Protein AF-A0A6I6ADL2-F1 (afdb_monomer_lite)

Secondary structure (DSSP, 8-state):
-----------------EEEETTEEEEEETT--SS--TT-PPPEEEEE--STT--EEEEE--TTS-EEEEE------------------PEEEEEEE-SS-EEETTTEE--HHHHHHHHHT-S-GGGEEEEEEE-HHHHHTTHHHHHHHHIIIIITTT---S--EEE---HHHHHHHHT--SGGGGS--GGG-EEEEEE-TTS-B-TT-EEEEE-PPPTTSS--EEEEEEETTEES-GGGSEEEE--TTSEEEE-PPTT---EEEEEETTTEEEEEEHHHHHHHSEEEPBPPEEEE--PPP-TT---EEEEEEEEPP-TTSPEEEEEEEGGGS-HHHHTSSSEEEEE--SSEEEEEEE-

Radius of gyration: 24.23 Å; chains: 1; bounding box: 75×58×64 Å

InterPro domains:
  IPR008969 Carboxypeptidase-like, regulatory domain superfamily [SSF49464] (194-274)

Sequence (359 aa):
MPEDKSRYTELIGADVPIKVMESGGKALFPGLAIDLDPAGIPQKVEVILQYHKGPRQGVQINPNGETQVNFELAQRDSTNEETTDAQPAIEKFPVVIAQHLILLNGRQPITWDELNTKFAELKNPSKVQPTFYVTRGAMAARRMEDFLKFRSRVLRKGFQFHGFSQGSLSARADYYYDHIQTEADLQPDPADKLTGRIVDLNGKPVADAEVVLITSVPESISYKTYEMALVQGRIRNPIEHRMTRSNSQGEFTLYPPAGEKYYIMALHPEQGFKFDSNEYFASQNEIKLLHWSGLKVNLAKVPEETQTVNLSTRVDARAGWPEISINQYWSDLPAEAQKQQFAYHHIPPINQTLISRVF

Structure (mmCIF, N/CA/C/O backbone):
data_AF-A0A6I6ADL2-F1
#
_entry.id   AF-A0A6I6ADL2-F1
#
loop_
_atom_site.group_PDB
_atom_site.id
_atom_site.type_symbol
_atom_site.label_atom_id
_atom_site.label_alt_id
_atom_site.label_comp_id
_atom_site.label_asym_id
_atom_site.label_entity_id
_atom_site.label_seq_id
_atom_site.pdbx_PDB_ins_code
_atom_site.Cartn_x
_atom_site.Cartn_y
_atom_site.Cartn_z
_atom_site.occupancy
_atom_site.B_iso_or_equiv
_atom_site.auth_seq_id
_atom_site.auth_comp_id
_atom_site.auth_asym_id
_atom_site.auth_atom_id
_atom_site.pdbx_PDB_model_num
ATOM 1 N N . MET A 1 1 ? -47.777 -1.304 14.945 1.00 29.50 1 MET A N 1
ATOM 2 C CA . MET A 1 1 ? -46.775 -2.376 15.097 1.00 29.50 1 MET A CA 1
ATOM 3 C C . MET A 1 1 ? -45.424 -1.727 14.853 1.00 29.50 1 MET A C 1
ATOM 5 O O . MET A 1 1 ? -45.185 -1.365 13.708 1.00 29.50 1 MET A O 1
ATOM 9 N N . PRO A 1 2 ? -44.615 -1.414 15.876 1.00 29.19 2 PRO A N 1
ATOM 10 C CA . PRO A 1 2 ? -43.298 -0.847 15.629 1.00 29.19 2 PRO A CA 1
ATOM 11 C C . PRO A 1 2 ? -42.379 -1.974 15.159 1.00 29.19 2 PRO A C 1
ATOM 13 O O . PRO A 1 2 ? -42.243 -2.984 15.843 1.00 29.19 2 PRO A O 1
ATOM 16 N N . GLU A 1 3 ? -41.815 -1.804 13.968 1.00 28.80 3 GLU A N 1
ATOM 17 C CA . GLU A 1 3 ? -40.741 -2.640 13.442 1.00 28.80 3 GLU A CA 1
ATOM 18 C C . GLU A 1 3 ? -39.552 -2.589 14.399 1.00 28.80 3 GLU A C 1
ATOM 20 O O . GLU A 1 3 ? -39.058 -1.510 14.746 1.00 28.80 3 GLU A O 1
ATOM 25 N N . ASP A 1 4 ? -39.122 -3.770 14.825 1.00 27.81 4 ASP A N 1
ATOM 26 C CA . ASP A 1 4 ? -37.965 -3.993 15.675 1.00 27.81 4 ASP A CA 1
ATOM 27 C C . ASP A 1 4 ? -36.710 -3.593 14.883 1.00 27.81 4 ASP A C 1
ATOM 29 O O . ASP A 1 4 ? -36.134 -4.367 14.117 1.00 27.81 4 ASP A O 1
ATOM 33 N N . LYS A 1 5 ? -36.337 -2.312 14.967 1.00 29.72 5 LYS A N 1
ATOM 34 C CA . LYS A 1 5 ? -35.076 -1.804 14.430 1.00 29.72 5 LYS A CA 1
ATOM 35 C C . LYS A 1 5 ? -33.964 -2.308 15.337 1.00 29.72 5 LYS A C 1
ATOM 37 O O . LYS A 1 5 ? -33.535 -1.593 16.239 1.00 29.72 5 LYS A O 1
ATOM 42 N N . SER A 1 6 ? -33.482 -3.516 15.069 1.00 26.20 6 SER A N 1
ATOM 43 C CA . SER A 1 6 ? -32.205 -4.019 15.566 1.00 26.20 6 SER A CA 1
ATOM 44 C C . SER A 1 6 ? -31.086 -3.111 15.046 1.00 26.20 6 SER A C 1
ATOM 46 O O . SER A 1 6 ? -30.522 -3.317 13.972 1.00 26.20 6 SER A O 1
ATOM 48 N N . ARG A 1 7 ? -30.840 -2.024 15.777 1.00 30.22 7 ARG A N 1
ATOM 49 C CA . ARG A 1 7 ? -29.680 -1.156 15.619 1.00 30.22 7 ARG A CA 1
ATOM 50 C C . ARG A 1 7 ? -28.523 -1.847 16.339 1.00 30.22 7 ARG A C 1
ATOM 52 O O . ARG A 1 7 ? -28.642 -2.119 17.526 1.00 30.22 7 ARG A O 1
ATOM 59 N N . TYR A 1 8 ? -27.438 -2.081 15.605 1.00 30.28 8 TYR A N 1
ATOM 60 C CA . TYR A 1 8 ? -26.144 -2.603 16.059 1.00 30.28 8 TYR A CA 1
ATOM 61 C C . TYR A 1 8 ? -26.052 -4.126 16.241 1.00 30.28 8 TYR A C 1
ATOM 63 O O . TYR A 1 8 ? -26.593 -4.733 17.159 1.00 30.28 8 TYR A O 1
ATOM 71 N N . THR A 1 9 ? -25.292 -4.746 15.340 1.00 27.16 9 THR A N 1
ATOM 72 C CA . THR A 1 9 ? -24.695 -6.074 15.508 1.00 27.16 9 THR A CA 1
ATOM 73 C C . THR A 1 9 ? -23.190 -5.875 15.344 1.00 27.16 9 THR A C 1
ATOM 75 O O . THR A 1 9 ? -22.625 -6.162 14.293 1.00 27.16 9 THR A O 1
ATOM 78 N N . GLU A 1 10 ? -22.558 -5.250 16.338 1.00 32.06 10 GLU A N 1
ATOM 79 C CA . GLU A 1 10 ? -21.120 -4.959 16.325 1.00 32.06 10 GLU A CA 1
ATOM 80 C C . GLU A 1 10 ? -20.347 -6.121 16.965 1.00 32.06 10 GLU A C 1
ATOM 82 O O . GLU A 1 10 ? -20.536 -6.465 18.131 1.00 32.06 10 GLU A O 1
ATOM 87 N N . LEU A 1 11 ? -19.488 -6.763 16.170 1.00 29.66 11 LEU A N 1
ATOM 88 C CA . LEU A 1 11 ? -18.545 -7.791 16.606 1.00 29.66 11 LEU A CA 1
ATOM 89 C C . LEU A 1 11 ? -17.293 -7.100 17.156 1.00 29.66 11 LEU A C 1
ATOM 91 O O . LEU A 1 11 ? -16.349 -6.838 16.415 1.00 29.66 11 LEU A O 1
ATOM 95 N N . ILE A 1 12 ? -17.278 -6.807 18.455 1.00 34.16 12 ILE A N 1
ATOM 96 C CA . ILE A 1 12 ? -16.091 -6.273 19.131 1.00 34.16 12 ILE A CA 1
ATOM 97 C C . ILE A 1 12 ? -15.043 -7.391 19.239 1.00 34.16 12 ILE A C 1
ATOM 99 O O . ILE A 1 12 ? -15.177 -8.318 20.038 1.00 34.16 12 ILE A O 1
ATOM 103 N N . GLY A 1 13 ? -13.991 -7.305 18.424 1.00 31.31 13 GLY A N 1
ATOM 104 C CA . GLY A 1 13 ? -12.758 -8.071 18.592 1.00 31.31 13 GLY A CA 1
ATOM 105 C C . GLY A 1 13 ? -11.768 -7.265 19.426 1.00 31.31 13 GLY A C 1
ATOM 106 O O . GLY A 1 13 ? -11.063 -6.423 18.883 1.00 31.31 13 GLY A O 1
ATOM 107 N N . ALA A 1 14 ? -11.726 -7.507 20.734 1.00 31.91 14 ALA A N 1
ATOM 108 C CA . ALA A 1 14 ? -10.682 -6.995 21.618 1.00 31.91 14 ALA A CA 1
ATOM 109 C C . ALA A 1 14 ? -9.860 -8.173 22.157 1.00 31.91 14 ALA A C 1
ATOM 111 O O . ALA A 1 14 ? -10.419 -9.236 22.439 1.00 31.91 14 ALA A O 1
ATOM 112 N N . ASP A 1 15 ? -8.545 -7.986 22.294 1.00 35.47 15 ASP A N 1
ATOM 113 C CA . ASP A 1 15 ? -7.638 -8.947 22.923 1.00 35.47 15 ASP A CA 1
ATOM 114 C C . ASP A 1 15 ? -8.142 -9.354 24.301 1.00 35.47 15 ASP A C 1
ATOM 116 O O . ASP A 1 15 ? -8.070 -8.586 25.262 1.00 35.47 15 ASP A O 1
ATOM 120 N N . VAL A 1 16 ? -8.612 -10.592 24.411 1.00 36.19 16 VAL A N 1
ATOM 121 C CA . VAL A 1 16 ? -8.964 -11.169 25.700 1.00 36.19 16 VAL A CA 1
ATOM 122 C C . VAL A 1 16 ? -8.020 -12.314 26.017 1.00 36.19 16 VAL A C 1
ATOM 124 O O . VAL A 1 16 ? -8.164 -13.407 25.458 1.00 36.19 16 VAL A O 1
ATOM 127 N N . PRO A 1 17 ? -7.047 -12.102 26.922 1.00 35.00 17 PRO A N 1
ATOM 128 C CA . PRO A 1 17 ? -6.206 -13.186 27.391 1.00 35.00 17 PRO A CA 1
ATOM 129 C C . PRO A 1 17 ? -7.083 -14.207 28.125 1.00 35.00 17 PRO A C 1
ATOM 131 O O . PRO A 1 17 ? -7.688 -13.912 29.157 1.00 35.00 17 PRO A O 1
ATOM 134 N N . ILE A 1 18 ? -7.158 -15.425 27.583 1.00 35.22 18 ILE A N 1
ATOM 135 C CA . ILE A 1 18 ? -7.837 -16.541 28.241 1.00 35.22 18 ILE A CA 1
ATOM 136 C C . ILE A 1 18 ? -6.886 -17.119 29.287 1.00 35.22 18 ILE A C 1
ATOM 138 O O . ILE A 1 18 ? -5.867 -17.727 28.950 1.00 35.22 18 ILE A O 1
ATOM 142 N N . LYS A 1 19 ? -7.224 -16.956 30.567 1.00 34.19 19 LYS A N 1
ATOM 143 C CA . LYS A 1 19 ? -6.516 -17.620 31.661 1.00 34.19 19 LYS A CA 1
ATOM 144 C C . LYS A 1 19 ? -7.020 -19.057 31.764 1.00 34.19 19 LYS A C 1
ATOM 146 O O . LYS A 1 19 ? -8.185 -19.289 32.085 1.00 34.19 19 LYS A O 1
ATOM 151 N N . VAL A 1 20 ? -6.143 -20.011 31.472 1.00 32.75 20 VAL A N 1
ATOM 152 C CA . VAL A 1 20 ? -6.439 -21.446 31.570 1.00 32.75 20 VAL A CA 1
ATOM 153 C C . VAL A 1 20 ? -6.505 -21.851 33.046 1.00 32.75 20 VAL A C 1
ATOM 155 O O . VAL A 1 20 ? -5.632 -21.485 33.833 1.00 32.75 20 VAL A O 1
ATOM 158 N N . MET A 1 21 ? -7.550 -22.584 33.420 1.00 33.56 21 MET A N 1
ATOM 159 C CA . MET A 1 21 ? -7.755 -23.198 34.733 1.00 33.56 21 MET A CA 1
ATOM 160 C C . MET A 1 21 ? -8.030 -24.696 34.547 1.00 33.56 21 MET A C 1
ATOM 162 O O . MET A 1 21 ? -8.421 -25.120 33.462 1.00 33.56 21 MET A O 1
ATOM 166 N N . GLU A 1 22 ? -7.867 -25.496 35.603 1.00 32.25 22 GLU A N 1
ATOM 167 C CA . GLU A 1 22 ? -8.042 -26.962 35.549 1.00 32.25 22 GLU A CA 1
ATOM 168 C C . GLU A 1 22 ? -9.420 -27.415 35.024 1.00 32.25 22 GLU A C 1
ATOM 170 O O . GLU A 1 22 ? -9.538 -28.517 34.498 1.00 32.25 22 GLU A O 1
ATOM 175 N N . SER A 1 23 ? -10.451 -26.567 35.114 1.00 30.22 23 SER A N 1
ATOM 176 C CA . SER A 1 23 ? -11.814 -26.848 34.643 1.00 30.22 23 SER A CA 1
ATOM 177 C C . SER A 1 23 ? -12.237 -26.092 33.372 1.00 30.22 23 SER A C 1
ATOM 179 O O . SER A 1 23 ? -13.375 -26.242 32.937 1.00 30.22 23 SER A O 1
ATOM 181 N N . GLY A 1 24 ? -11.373 -25.269 32.762 1.00 41.81 24 GLY A N 1
ATOM 182 C CA . GLY A 1 24 ? -11.746 -24.489 31.574 1.00 41.81 24 GLY A CA 1
ATOM 183 C C . GLY A 1 24 ? -10.936 -23.211 31.352 1.00 41.81 24 GLY A C 1
ATOM 184 O O . GLY A 1 24 ? -9.825 -23.053 31.852 1.00 41.81 24 GLY A O 1
ATOM 185 N N . GLY A 1 25 ? -11.486 -22.280 30.569 1.00 38.03 25 GLY A N 1
ATOM 186 C CA . GLY A 1 25 ? -10.864 -20.989 30.267 1.00 38.03 25 GLY A CA 1
ATOM 187 C C . GLY A 1 25 ? -11.662 -19.821 30.845 1.00 38.03 25 GLY A C 1
ATOM 188 O O . GLY A 1 25 ? -12.879 -19.745 30.667 1.00 38.03 25 GLY A O 1
ATOM 189 N N . LYS A 1 26 ? -10.979 -18.881 31.504 1.00 38.16 26 LYS A N 1
ATOM 190 C CA . LYS A 1 26 ? -11.556 -17.596 31.920 1.00 38.16 26 LYS A CA 1
ATOM 191 C C . LYS A 1 26 ? -11.148 -16.502 30.939 1.00 38.16 26 LYS A C 1
ATOM 193 O O . LYS A 1 26 ? -9.956 -16.252 30.780 1.00 38.16 26 LYS A O 1
ATOM 198 N N . ALA A 1 27 ? -12.123 -15.836 30.327 1.00 41.72 27 ALA A N 1
ATOM 199 C CA . ALA A 1 27 ? -11.920 -14.697 29.438 1.00 41.72 27 ALA A CA 1
ATOM 200 C C . ALA A 1 27 ? -12.295 -13.392 30.173 1.00 41.72 27 ALA A C 1
ATOM 202 O O . ALA A 1 27 ? -13.369 -13.293 30.771 1.00 41.72 27 ALA A O 1
ATOM 203 N N . LEU A 1 28 ? -11.396 -12.405 30.164 1.00 40.03 28 LEU A N 1
ATOM 204 C CA . LEU A 1 28 ? -11.588 -11.070 30.743 1.00 40.03 28 LEU A CA 1
ATOM 205 C C . LEU A 1 28 ? -11.627 -10.020 29.630 1.00 40.03 28 LEU A C 1
ATOM 207 O O . LEU A 1 28 ? -10.638 -9.852 28.927 1.00 40.03 28 LEU A O 1
ATOM 211 N N . PHE A 1 29 ? -12.746 -9.310 29.492 1.00 47.50 29 PHE A N 1
ATOM 212 C CA . PHE A 1 29 ? -12.943 -8.283 28.466 1.00 47.50 29 PHE A CA 1
ATOM 213 C C . PHE A 1 29 ? -12.820 -6.878 29.082 1.00 47.50 29 PHE A C 1
ATOM 215 O O . PHE A 1 29 ? -13.822 -6.334 29.561 1.00 47.50 29 PHE A O 1
ATOM 222 N N . PRO A 1 30 ? -11.621 -6.270 29.116 1.00 39.38 30 PRO A N 1
ATOM 223 C CA . PRO A 1 30 ? -11.482 -4.888 29.549 1.00 39.38 30 PRO A CA 1
ATOM 224 C C . PRO A 1 30 ? -12.011 -3.944 28.458 1.00 39.38 30 PRO A C 1
ATOM 226 O O . PRO A 1 30 ? -11.642 -4.060 27.295 1.00 39.38 30 PRO A O 1
ATOM 229 N N . GLY A 1 31 ? -12.867 -2.987 28.829 1.00 38.50 31 GLY A N 1
ATOM 230 C CA . GLY A 1 31 ? -13.245 -1.884 27.934 1.00 38.50 31 GLY A CA 1
ATOM 231 C C . GLY A 1 31 ? -14.456 -2.106 27.021 1.00 38.50 31 GLY A C 1
ATOM 232 O O . GLY A 1 31 ? -14.671 -1.299 26.126 1.00 38.50 31 GLY A O 1
ATOM 233 N N . LEU A 1 32 ? -15.306 -3.108 27.274 1.00 43.41 32 LEU A N 1
ATOM 234 C CA . LEU A 1 32 ? -16.603 -3.311 26.585 1.00 43.41 32 LEU A CA 1
ATOM 235 C C . LEU A 1 32 ? -17.650 -2.190 26.818 1.00 43.41 32 LEU A C 1
ATOM 237 O O . LEU A 1 32 ? -18.828 -2.375 26.537 1.00 43.41 32 LEU A O 1
ATOM 241 N N . ALA A 1 33 ? -17.238 -1.039 27.352 1.00 44.16 33 ALA A N 1
ATOM 242 C CA . ALA A 1 33 ? -18.088 0.097 27.698 1.00 44.16 33 ALA A CA 1
ATOM 243 C C . ALA A 1 33 ? -17.939 1.247 26.688 1.00 44.16 33 ALA A C 1
ATOM 245 O O . ALA A 1 33 ? -17.862 2.414 27.070 1.00 44.16 33 ALA A O 1
ATOM 246 N N . ILE A 1 34 ? -17.849 0.926 25.397 1.00 39.03 34 ILE A N 1
ATOM 247 C CA . ILE A 1 34 ? -18.024 1.937 24.355 1.00 39.03 34 ILE A CA 1
ATOM 248 C C . ILE A 1 34 ? -19.536 2.003 24.107 1.00 39.03 34 ILE A C 1
ATOM 250 O O . ILE A 1 34 ? -20.126 1.007 23.703 1.00 39.03 34 ILE A O 1
ATOM 254 N N . ASP A 1 35 ? -20.153 3.148 24.416 1.00 43.31 35 ASP A N 1
ATOM 255 C CA . ASP A 1 35 ? -21.593 3.430 24.246 1.00 43.31 35 ASP A CA 1
ATOM 256 C C . ASP A 1 35 ? -22.563 2.744 25.245 1.00 43.31 35 ASP A C 1
ATOM 258 O O . ASP A 1 35 ? -23.529 2.061 24.885 1.00 43.31 35 ASP A O 1
ATOM 262 N N . LEU A 1 36 ? -22.346 2.969 26.551 1.00 51.53 36 LEU A N 1
ATOM 263 C CA . LEU A 1 36 ? -23.368 2.664 27.563 1.00 51.53 36 LEU A CA 1
ATOM 264 C C . LEU A 1 36 ? -24.623 3.522 27.337 1.00 51.53 36 LEU A C 1
ATOM 266 O O . LEU A 1 36 ? -24.511 4.734 27.149 1.00 51.53 36 LEU A O 1
ATOM 270 N N . ASP A 1 37 ? -25.812 2.914 27.403 1.00 50.97 37 ASP A N 1
ATOM 271 C CA . ASP A 1 37 ? -27.075 3.652 27.278 1.00 50.97 37 ASP A CA 1
ATOM 272 C C . ASP A 1 37 ? -27.176 4.715 28.396 1.00 50.97 37 ASP A C 1
ATOM 274 O O . ASP A 1 37 ? -27.228 4.356 29.581 1.00 50.97 37 ASP A O 1
ATOM 278 N N . PRO A 1 38 ? -27.236 6.021 28.066 1.00 51.56 38 PRO A N 1
ATOM 279 C CA . PRO A 1 38 ? -27.302 7.088 29.062 1.00 51.56 38 PRO A CA 1
ATOM 280 C C . PRO A 1 38 ? -28.584 7.055 29.912 1.00 51.56 38 PRO A C 1
ATOM 282 O O . PRO A 1 38 ? -28.629 7.691 30.964 1.00 51.56 38 PRO A O 1
ATOM 285 N N . ALA A 1 39 ? -29.617 6.311 29.498 1.00 59.75 39 ALA A N 1
ATOM 286 C CA . ALA A 1 39 ? -30.836 6.071 30.267 1.00 59.75 39 ALA A CA 1
ATOM 287 C C . ALA A 1 39 ? -30.712 4.909 31.279 1.00 59.75 39 ALA A C 1
ATOM 289 O O . ALA A 1 39 ? -31.663 4.643 32.016 1.00 59.75 39 ALA A O 1
ATOM 290 N N . GLY A 1 40 ? -29.563 4.222 31.342 1.00 55.56 40 GLY A N 1
ATOM 291 C CA . GLY A 1 40 ? -29.287 3.163 32.321 1.00 55.56 40 GLY A CA 1
ATOM 292 C C . GLY A 1 40 ? -29.973 1.824 32.028 1.00 55.56 40 GLY A C 1
ATOM 293 O O . GLY A 1 40 ? -30.169 1.018 32.940 1.00 55.56 40 GLY A O 1
ATOM 294 N N . ILE A 1 41 ? -30.364 1.578 30.774 1.00 56.97 41 ILE A N 1
ATOM 295 C CA . ILE A 1 41 ? -30.996 0.320 30.364 1.00 56.97 41 ILE A CA 1
ATOM 2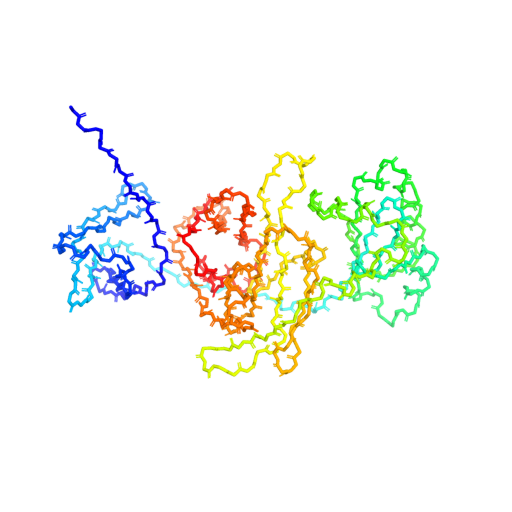96 C C . ILE A 1 41 ? -29.941 -0.805 30.349 1.00 56.97 41 ILE A C 1
ATOM 298 O O . ILE A 1 41 ? -28.874 -0.625 29.762 1.00 56.97 41 ILE A O 1
ATOM 302 N N . PRO A 1 42 ? -30.205 -1.981 30.958 1.00 51.84 42 PRO A N 1
ATOM 303 C CA . PRO A 1 42 ? -29.262 -3.098 30.953 1.00 51.84 42 PRO A CA 1
ATOM 304 C C . PRO A 1 42 ? -28.949 -3.596 29.535 1.00 51.84 42 PRO A C 1
ATOM 306 O O . PRO A 1 42 ? -29.837 -4.062 28.819 1.00 51.84 42 PRO A O 1
ATOM 309 N N . GLN A 1 43 ? -27.673 -3.544 29.159 1.00 46.44 43 GLN A N 1
ATOM 310 C CA . GLN A 1 43 ? -27.157 -4.037 27.881 1.00 46.44 43 GLN A CA 1
ATOM 311 C C . GLN A 1 43 ? -26.553 -5.446 28.042 1.00 46.44 43 GLN A C 1
ATOM 313 O O . GLN A 1 43 ? -26.003 -5.791 29.092 1.00 46.44 43 GLN A O 1
ATOM 318 N N . LYS A 1 44 ? -26.649 -6.275 26.994 1.00 48.22 44 LYS A N 1
ATOM 319 C CA . LYS A 1 44 ? -26.145 -7.661 26.964 1.00 48.22 44 LYS A CA 1
ATOM 320 C C . LYS A 1 44 ? -25.081 -7.832 25.890 1.00 48.22 44 LYS A C 1
ATOM 322 O O . LYS A 1 44 ? -25.205 -7.262 24.812 1.00 48.22 44 LYS A O 1
ATOM 327 N N . VAL A 1 45 ? -24.113 -8.704 26.156 1.00 46.38 45 VAL A N 1
ATOM 328 C CA . VAL A 1 45 ? -23.152 -9.194 25.161 1.00 46.38 45 VAL A CA 1
ATOM 329 C C . VAL A 1 45 ? -23.413 -10.678 24.931 1.00 46.38 45 VAL A C 1
ATOM 331 O O . VAL A 1 45 ? -23.489 -11.458 25.886 1.00 46.38 45 VAL A O 1
ATOM 334 N N . GLU A 1 46 ? -23.573 -11.068 23.668 1.00 43.12 46 GLU A N 1
ATOM 335 C CA . GLU A 1 46 ? -23.633 -12.470 23.256 1.00 43.12 46 GLU A CA 1
ATOM 336 C C . GLU A 1 46 ? -22.264 -12.900 22.729 1.00 43.12 46 GLU A C 1
ATOM 338 O O . GLU A 1 46 ? -21.696 -12.264 21.843 1.00 43.12 46 GLU A O 1
ATOM 343 N N . VAL A 1 47 ? -21.735 -13.996 23.273 1.00 46.84 47 VAL A N 1
ATOM 344 C CA . VAL A 1 47 ? -20.449 -14.558 22.853 1.00 46.84 47 VAL A CA 1
ATOM 345 C C . VAL A 1 47 ? -20.689 -15.926 22.219 1.00 46.84 47 VAL A C 1
ATOM 347 O O . VAL A 1 47 ? -21.273 -16.821 22.839 1.00 46.84 47 VAL A O 1
ATOM 350 N N . ILE A 1 48 ? -20.239 -16.086 20.970 1.00 43.47 48 ILE A N 1
ATOM 351 C CA . ILE A 1 48 ? -20.440 -17.292 20.157 1.00 43.47 48 ILE A CA 1
ATOM 352 C C . ILE A 1 48 ? -19.081 -17.859 19.744 1.00 43.47 48 ILE A C 1
ATOM 354 O O . ILE A 1 48 ? -18.343 -17.227 18.990 1.00 43.47 48 ILE A O 1
ATOM 358 N N . LEU A 1 49 ? -18.776 -19.088 20.167 1.00 43.78 49 LEU A N 1
ATOM 359 C CA . LEU A 1 49 ? -17.625 -19.834 19.651 1.00 43.78 49 LEU A CA 1
ATOM 360 C C . LEU A 1 49 ? -18.059 -20.645 18.420 1.00 43.78 49 LEU A C 1
ATOM 362 O O . LEU A 1 49 ? -18.799 -21.622 18.537 1.00 43.78 49 LEU A O 1
ATOM 366 N N . GLN A 1 50 ? -17.636 -20.233 17.221 1.00 38.50 50 GLN A N 1
ATOM 367 C CA . GLN A 1 50 ? -18.101 -20.831 15.961 1.00 38.50 50 GLN A CA 1
ATOM 368 C C . GLN A 1 50 ? -17.335 -22.119 15.590 1.00 38.50 50 GLN A C 1
ATOM 370 O O . GLN A 1 50 ? -16.445 -22.119 14.746 1.00 38.50 50 GLN A O 1
ATOM 375 N N . TYR A 1 51 ? -17.718 -23.243 16.204 1.00 40.66 51 TYR A N 1
ATOM 376 C CA . TYR A 1 51 ? -17.455 -24.608 15.716 1.00 40.66 51 TYR A CA 1
ATOM 377 C C . TYR A 1 51 ? -18.706 -25.492 15.892 1.00 40.66 51 TYR A C 1
ATOM 379 O O . TYR A 1 51 ? -19.689 -25.065 16.502 1.00 40.66 51 TYR A O 1
ATOM 387 N N . HIS A 1 52 ? -18.718 -26.717 15.344 1.00 31.11 52 HIS A N 1
ATOM 388 C CA . HIS A 1 52 ? -19.878 -27.618 15.437 1.00 31.11 52 HIS A CA 1
ATOM 389 C C . HIS A 1 52 ? -20.254 -27.867 16.915 1.00 31.11 52 HIS A C 1
ATOM 391 O O . HIS A 1 52 ? -19.523 -28.548 17.626 1.00 31.11 52 HIS A O 1
ATOM 397 N N . LYS A 1 53 ? -21.422 -27.361 17.353 1.00 40.72 53 LYS A N 1
ATOM 398 C CA . LYS A 1 53 ? -21.911 -27.348 18.757 1.00 40.72 53 LYS A CA 1
ATOM 399 C C . LYS A 1 53 ? -21.082 -26.499 19.747 1.00 40.72 53 LYS A C 1
ATOM 401 O O . LYS A 1 53 ? -21.069 -26.806 20.935 1.00 40.72 53 LYS A O 1
ATOM 406 N N . GLY A 1 54 ? -20.416 -25.435 19.300 1.00 43.69 54 GLY A N 1
ATOM 407 C CA . GLY A 1 54 ? -19.734 -24.513 20.217 1.00 43.69 54 GLY A CA 1
ATOM 408 C C . GLY A 1 54 ? -20.697 -23.834 21.212 1.00 43.69 54 GLY A C 1
ATOM 409 O O . GLY A 1 54 ? -21.861 -23.593 20.866 1.00 43.69 54 GLY A O 1
ATOM 410 N N . PRO A 1 55 ? -20.251 -23.547 22.452 1.00 49.16 55 PRO A N 1
ATOM 411 C CA . PRO A 1 55 ? -21.099 -22.946 23.474 1.00 49.16 55 PRO A CA 1
ATOM 412 C C . PRO A 1 55 ? -21.510 -21.520 23.081 1.00 49.16 55 PRO A C 1
ATOM 414 O O . PRO A 1 55 ? -20.732 -20.762 22.496 1.00 49.16 55 PRO A O 1
ATOM 417 N N . ARG A 1 56 ? -22.754 -21.167 23.419 1.00 50.59 56 ARG A N 1
ATOM 418 C CA . ARG A 1 56 ? -23.321 -19.819 23.291 1.00 50.59 56 ARG A CA 1
ATOM 419 C C . ARG A 1 56 ? -23.696 -19.336 24.680 1.00 50.59 56 ARG A C 1
ATOM 421 O O . ARG A 1 56 ? -24.424 -20.039 25.380 1.00 50.59 56 ARG A O 1
ATOM 428 N N . GLN A 1 57 ? -23.215 -18.162 25.073 1.00 50.97 57 GLN A N 1
ATOM 429 C CA . GLN A 1 57 ? -23.541 -17.593 26.376 1.00 50.97 57 GLN A CA 1
ATOM 430 C C . GLN A 1 57 ? -23.806 -16.095 26.260 1.00 50.97 57 GLN A C 1
ATOM 432 O O . GLN A 1 57 ? -22.999 -15.347 25.710 1.00 50.97 57 GLN A O 1
ATOM 437 N N . GLY A 1 58 ? -24.951 -15.668 26.792 1.00 52.03 58 GLY A N 1
ATOM 438 C CA . GLY A 1 58 ? -25.270 -14.259 26.990 1.00 52.03 58 GLY A CA 1
ATOM 439 C C . GLY A 1 58 ? -24.874 -13.823 28.396 1.00 52.03 58 GLY A C 1
ATOM 440 O O . GLY A 1 58 ? -25.202 -14.511 29.365 1.00 52.03 58 GLY A O 1
ATOM 441 N N . VAL A 1 59 ? -24.196 -12.682 28.514 1.00 60.09 59 VAL A N 1
ATOM 442 C CA . VAL A 1 59 ? -23.815 -12.090 29.806 1.00 60.09 59 VAL A CA 1
ATOM 443 C C . VAL A 1 59 ? -24.262 -10.630 29.856 1.00 60.09 59 VAL A C 1
ATOM 445 O O . VAL A 1 59 ? -24.228 -9.920 28.852 1.00 60.09 59 VAL A O 1
ATOM 448 N N . GLN A 1 60 ? -24.742 -10.196 31.023 1.00 57.28 60 GLN A N 1
ATOM 449 C CA . GLN A 1 60 ? -25.103 -8.799 31.266 1.00 57.28 60 GLN A CA 1
ATOM 450 C C . GLN A 1 60 ? -23.837 -7.958 31.423 1.00 57.28 60 GLN A C 1
ATOM 452 O O . GLN A 1 60 ? -22.926 -8.363 32.147 1.00 57.28 60 GLN A O 1
ATOM 457 N N . ILE A 1 61 ? -23.797 -6.790 30.782 1.00 52.75 61 ILE A N 1
ATOM 458 C CA . ILE A 1 61 ? -22.694 -5.845 30.960 1.00 52.75 61 ILE A CA 1
ATOM 459 C C . ILE A 1 61 ? -22.736 -5.315 32.394 1.00 52.75 61 ILE A C 1
ATOM 461 O O . ILE A 1 61 ? -23.778 -4.867 32.871 1.00 52.75 61 ILE A O 1
ATOM 465 N N . ASN A 1 62 ? -21.603 -5.374 33.091 1.00 57.53 62 ASN A N 1
ATOM 466 C CA . ASN A 1 62 ? -21.434 -4.731 34.387 1.00 57.53 62 ASN A CA 1
ATOM 467 C C . ASN A 1 62 ? -21.071 -3.249 34.168 1.00 57.53 62 ASN A C 1
ATOM 469 O O . ASN A 1 62 ? -19.953 -2.973 33.740 1.00 57.53 62 ASN A O 1
ATOM 473 N N . PRO A 1 63 ? -21.961 -2.285 34.467 1.00 52.22 63 PRO A N 1
ATOM 474 C CA . PRO A 1 63 ? -21.685 -0.867 34.224 1.00 52.22 63 PRO A CA 1
ATOM 475 C C . PRO A 1 63 ? -20.659 -0.281 35.207 1.00 52.22 63 PRO A C 1
ATOM 477 O O . PRO A 1 63 ? -20.096 0.778 34.953 1.00 52.22 63 PRO A O 1
ATOM 480 N N . ASN A 1 64 ? -20.409 -0.967 36.327 1.00 48.88 64 ASN A N 1
ATOM 481 C CA . ASN A 1 64 ? -19.586 -0.477 37.434 1.00 48.88 64 ASN A CA 1
ATOM 482 C C . ASN A 1 64 ? -18.248 -1.228 37.558 1.00 48.88 64 ASN A C 1
ATOM 484 O O . ASN A 1 64 ? -17.566 -1.108 38.576 1.00 48.88 64 ASN A O 1
ATOM 488 N N . GLY A 1 65 ? -17.884 -2.051 36.571 1.00 50.72 65 GLY A N 1
ATOM 489 C CA . GLY A 1 65 ? -16.675 -2.866 36.627 1.00 50.72 65 GLY A CA 1
ATOM 490 C C . GLY A 1 65 ? -16.525 -3.806 35.435 1.00 50.72 65 GLY A C 1
ATOM 491 O O . GLY A 1 65 ? -17.080 -3.586 34.366 1.00 50.72 65 GLY A O 1
ATOM 492 N N . GLU A 1 66 ? -15.756 -4.876 35.611 1.00 46.75 66 GLU A N 1
ATOM 493 C CA . GLU A 1 66 ? -15.476 -5.832 34.538 1.00 46.75 66 GLU A CA 1
ATOM 494 C C . GLU A 1 66 ? -16.665 -6.767 34.270 1.00 46.75 66 GLU A C 1
ATOM 496 O O . GLU A 1 66 ? -17.309 -7.268 35.199 1.00 46.75 66 GLU A O 1
ATOM 501 N N . THR A 1 67 ? -16.918 -7.054 32.990 1.00 48.06 67 THR A N 1
ATOM 502 C CA . THR A 1 67 ? -17.865 -8.093 32.554 1.00 48.06 67 THR A CA 1
ATOM 503 C C . THR A 1 67 ? -17.101 -9.400 32.326 1.00 48.06 67 THR A C 1
ATOM 505 O O . THR A 1 67 ? -16.147 -9.432 31.550 1.00 48.06 67 THR A O 1
ATOM 508 N N . GLN A 1 68 ? -17.488 -10.479 33.019 1.00 46.62 68 GLN A N 1
ATOM 509 C CA . GLN A 1 68 ? -16.781 -11.770 32.990 1.00 46.62 68 GLN A CA 1
ATOM 510 C C . GLN A 1 68 ? -17.595 -12.855 32.279 1.00 46.62 68 GLN A C 1
ATOM 512 O O . GLN A 1 68 ? -18.780 -13.025 32.559 1.00 46.62 68 GLN A O 1
ATOM 517 N N . VAL A 1 69 ? -16.937 -13.637 31.416 1.00 50.50 69 VAL A N 1
ATOM 518 C CA . VAL A 1 69 ? -17.538 -14.772 30.696 1.00 50.50 69 VAL A CA 1
ATOM 519 C C . VAL A 1 69 ? -16.643 -16.006 30.864 1.00 50.50 69 VAL A C 1
ATOM 521 O O . VAL A 1 69 ? -15.429 -15.924 30.670 1.00 50.50 69 VAL A O 1
ATOM 524 N N . ASN A 1 70 ? -17.226 -17.147 31.242 1.00 48.84 70 ASN A N 1
ATOM 525 C CA . ASN A 1 70 ? -16.496 -18.392 31.509 1.00 48.84 70 ASN A CA 1
ATOM 526 C C . ASN A 1 70 ? -16.937 -19.483 30.527 1.00 48.84 70 ASN A C 1
ATOM 528 O O . ASN A 1 70 ? -18.135 -19.673 30.351 1.00 48.84 70 ASN A O 1
ATOM 532 N N . PHE A 1 71 ? -15.992 -20.231 29.950 1.00 52.53 71 PHE A N 1
ATOM 533 C CA . PHE A 1 71 ? -16.290 -21.358 29.058 1.00 52.53 71 PHE A CA 1
ATOM 534 C C . PHE A 1 71 ? -15.531 -22.619 29.481 1.00 52.53 71 PHE A C 1
ATOM 536 O O . PHE A 1 71 ? -14.353 -22.557 29.843 1.00 52.53 71 PHE A O 1
ATOM 543 N N . GLU A 1 72 ? -16.178 -23.776 29.356 1.00 40.47 72 GLU A N 1
ATOM 544 C CA . GLU A 1 72 ? -15.526 -25.082 29.472 1.00 40.47 72 GLU A CA 1
ATOM 545 C C . GLU A 1 72 ? -15.009 -25.519 28.093 1.00 40.47 72 GLU A C 1
ATOM 547 O O . GLU A 1 72 ? -15.764 -25.572 27.120 1.00 40.47 72 GLU A O 1
ATOM 552 N N . LEU A 1 73 ? -13.707 -25.807 27.989 1.00 43.28 73 LEU A N 1
ATOM 553 C CA . LEU A 1 73 ? -13.054 -26.238 26.750 1.00 43.28 73 LEU A CA 1
ATOM 554 C C . LEU A 1 73 ? -12.290 -27.540 27.013 1.00 43.28 73 LEU A C 1
ATOM 556 O O . LEU A 1 73 ? -11.436 -27.589 27.895 1.00 43.28 73 LEU A O 1
ATOM 560 N N . ALA A 1 74 ? -12.581 -28.590 26.245 1.00 34.22 74 ALA A N 1
ATOM 561 C CA . ALA A 1 74 ? -11.887 -29.872 26.358 1.00 34.22 74 ALA A CA 1
ATOM 562 C C . ALA A 1 74 ? -10.460 -29.790 25.776 1.00 34.22 74 ALA A C 1
ATOM 564 O O . ALA A 1 74 ? -10.274 -29.335 24.647 1.00 34.22 74 ALA A O 1
ATOM 565 N N . GLN A 1 75 ? -9.458 -30.253 26.535 1.00 31.84 75 GLN A N 1
ATOM 566 C CA . GLN A 1 75 ? -8.038 -30.275 26.151 1.00 31.84 75 GLN A CA 1
ATOM 567 C C . GLN A 1 75 ? -7.512 -31.692 25.868 1.00 31.84 75 GLN A C 1
ATOM 569 O O . GLN A 1 75 ? -7.963 -32.663 26.478 1.00 31.84 75 GLN A O 1
ATOM 574 N N . ARG A 1 76 ? -6.473 -31.787 25.018 1.00 27.83 76 ARG A N 1
ATOM 575 C CA . ARG A 1 76 ? -5.423 -32.815 25.140 1.00 27.83 76 ARG A CA 1
ATOM 576 C C . ARG A 1 76 ? -4.089 -32.390 24.509 1.00 27.83 76 ARG A C 1
ATOM 578 O O . ARG A 1 76 ? -4.073 -31.734 23.470 1.00 27.83 76 ARG A O 1
ATOM 585 N N . ASP A 1 77 ? -3.008 -32.798 25.173 1.00 33.38 77 ASP A N 1
ATOM 586 C CA . ASP A 1 77 ? -1.598 -32.442 24.961 1.00 33.38 77 ASP A CA 1
ATOM 587 C C . ASP A 1 77 ? -0.961 -32.977 23.668 1.00 33.38 77 ASP A C 1
ATOM 589 O O . ASP A 1 77 ? -1.326 -34.051 23.185 1.00 33.38 77 ASP A O 1
ATOM 593 N N . SER A 1 78 ? 0.073 -32.287 23.165 1.00 31.34 78 SER A N 1
ATOM 594 C CA . SER A 1 78 ? 1.365 -32.911 22.795 1.00 31.34 78 SER A CA 1
ATOM 595 C C . SER A 1 78 ? 2.394 -31.925 22.220 1.00 31.34 78 SER A C 1
ATOM 597 O O . SER A 1 78 ? 2.116 -31.080 21.370 1.00 31.34 78 SER A O 1
ATOM 599 N N . THR A 1 79 ? 3.613 -32.115 22.716 1.00 34.78 79 THR A N 1
ATOM 600 C CA . THR A 1 79 ? 4.937 -31.628 22.314 1.00 34.78 79 THR A CA 1
ATOM 601 C C . THR A 1 79 ? 5.470 -32.317 21.049 1.00 34.78 79 THR A C 1
ATOM 603 O O . THR A 1 79 ? 5.350 -33.535 20.940 1.00 34.78 79 THR A O 1
ATOM 606 N N . ASN A 1 80 ? 6.106 -31.565 20.140 1.00 27.67 80 ASN A N 1
ATOM 607 C CA . ASN A 1 80 ? 7.486 -31.764 19.642 1.00 27.67 80 ASN A CA 1
ATOM 608 C C . ASN A 1 80 ? 7.781 -30.879 18.416 1.00 27.67 80 ASN A C 1
ATOM 610 O O . ASN A 1 80 ? 6.907 -30.611 17.593 1.00 27.67 80 ASN A O 1
ATOM 614 N N . GLU A 1 81 ? 9.027 -30.407 18.371 1.00 35.91 81 GLU A N 1
ATOM 615 C CA . GLU A 1 81 ? 9.620 -29.444 17.438 1.00 35.91 81 GLU A CA 1
ATOM 616 C C . GLU A 1 81 ? 9.978 -30.041 16.069 1.00 35.91 81 GLU A C 1
ATOM 618 O O . GLU A 1 81 ? 10.245 -31.233 15.963 1.00 35.91 81 GLU A O 1
ATOM 623 N N . GLU A 1 82 ? 10.126 -29.167 15.066 1.00 27.31 82 GLU A N 1
ATOM 624 C CA . GLU A 1 82 ? 11.211 -29.262 14.077 1.00 27.31 82 GLU A CA 1
ATOM 625 C C . GLU A 1 82 ? 11.578 -27.852 13.563 1.00 27.31 82 GLU A C 1
ATOM 627 O O . GLU A 1 82 ? 10.716 -27.013 13.270 1.00 27.31 82 GLU A O 1
ATOM 632 N N . THR A 1 83 ? 12.877 -27.557 13.532 1.00 34.53 83 THR A N 1
ATOM 633 C CA . THR A 1 83 ? 13.523 -26.289 13.153 1.00 34.53 83 THR A CA 1
ATOM 634 C C . THR A 1 83 ? 13.882 -26.266 11.666 1.00 34.53 83 THR A C 1
ATOM 636 O O . THR A 1 83 ? 14.212 -27.296 11.087 1.00 34.53 83 THR A O 1
ATOM 639 N N . THR A 1 84 ? 13.860 -25.082 11.046 1.00 29.88 84 THR A N 1
ATOM 640 C CA . THR A 1 84 ? 14.479 -24.872 9.727 1.00 29.88 84 THR A CA 1
ATOM 641 C C . THR A 1 84 ? 14.995 -23.443 9.603 1.00 29.88 84 THR A C 1
ATOM 643 O O . THR A 1 84 ? 14.411 -22.525 10.169 1.00 29.88 84 THR A O 1
ATOM 646 N N . ASP A 1 85 ? 16.132 -23.319 8.921 1.00 32.72 85 ASP A N 1
ATOM 647 C CA . ASP A 1 85 ? 17.053 -22.183 8.894 1.00 32.72 85 ASP A CA 1
ATOM 648 C C . ASP A 1 85 ? 16.498 -20.871 8.316 1.00 32.72 85 ASP A C 1
ATOM 650 O O . ASP A 1 85 ? 15.796 -20.843 7.304 1.00 32.72 85 ASP A O 1
ATOM 654 N N . ALA A 1 86 ? 16.942 -19.759 8.912 1.00 34.06 86 ALA A N 1
ATOM 655 C CA . ALA A 1 86 ? 16.700 -18.401 8.443 1.00 34.06 86 ALA A CA 1
ATOM 656 C C . ALA A 1 86 ? 17.390 -18.139 7.089 1.00 34.06 86 ALA A C 1
ATOM 658 O O . ALA A 1 86 ? 18.618 -18.102 6.976 1.00 34.06 86 ALA A O 1
ATOM 659 N N . GLN A 1 87 ? 16.585 -17.920 6.051 1.00 40.69 87 GLN A N 1
ATOM 660 C CA . GLN A 1 87 ? 17.042 -17.602 4.700 1.00 40.69 87 GLN A CA 1
ATOM 661 C C . GLN A 1 87 ? 17.589 -16.155 4.631 1.00 40.69 87 GLN A C 1
ATOM 663 O O . GLN A 1 87 ? 16.991 -15.247 5.215 1.00 40.69 87 GLN A O 1
ATOM 668 N N . PRO A 1 88 ? 18.715 -15.891 3.936 1.00 44.22 88 PRO A N 1
ATOM 669 C CA . PRO A 1 88 ? 19.293 -14.548 3.848 1.00 44.22 88 PRO A CA 1
ATOM 670 C C . PRO A 1 88 ? 18.371 -13.568 3.108 1.00 44.22 88 PRO A C 1
ATOM 672 O O . PRO A 1 88 ? 17.708 -13.935 2.138 1.00 44.22 88 PRO A O 1
ATOM 675 N N . ALA A 1 89 ? 18.371 -12.301 3.534 1.00 56.16 89 ALA A N 1
ATOM 676 C CA . ALA A 1 89 ? 17.558 -11.244 2.935 1.00 56.16 89 ALA A CA 1
ATOM 677 C C . ALA A 1 89 ? 17.931 -11.015 1.456 1.00 56.16 89 ALA A C 1
ATOM 679 O O . ALA A 1 89 ? 19.038 -10.576 1.140 1.00 56.16 89 ALA A O 1
ATOM 680 N N . ILE A 1 90 ? 16.996 -11.326 0.556 1.00 67.56 90 ILE A N 1
ATOM 681 C CA . ILE A 1 90 ? 17.096 -11.064 -0.884 1.00 67.56 90 ILE A CA 1
ATOM 682 C C . ILE A 1 90 ? 16.693 -9.609 -1.138 1.00 67.56 90 ILE A C 1
ATOM 684 O O . ILE A 1 90 ? 15.632 -9.163 -0.695 1.00 67.56 90 ILE A O 1
ATOM 688 N N . GLU A 1 91 ? 17.518 -8.872 -1.877 1.00 72.69 91 GLU A N 1
ATOM 689 C CA . GLU A 1 91 ? 17.195 -7.508 -2.288 1.00 72.69 91 GLU A CA 1
ATOM 690 C C . GLU A 1 91 ? 16.120 -7.543 -3.385 1.00 72.69 91 GLU A C 1
ATOM 692 O O . GLU A 1 91 ? 16.311 -8.118 -4.464 1.00 72.69 91 GLU A O 1
ATOM 697 N N . LYS A 1 92 ? 14.958 -6.945 -3.098 1.00 74.44 92 LYS A N 1
ATOM 698 C CA . LYS A 1 92 ? 13.852 -6.836 -4.056 1.00 74.44 92 LYS A CA 1
ATOM 699 C C . LYS A 1 92 ? 14.057 -5.619 -4.946 1.00 74.44 92 LYS A C 1
ATOM 701 O O . LYS A 1 92 ? 14.281 -4.519 -4.451 1.00 74.44 92 LYS A O 1
ATOM 706 N N . PHE A 1 93 ? 13.894 -5.816 -6.252 1.00 81.06 93 PHE A N 1
ATOM 707 C CA . PHE A 1 93 ? 14.090 -4.768 -7.256 1.00 81.06 93 PHE A CA 1
ATOM 708 C C . PHE A 1 93 ? 12.802 -4.573 -8.083 1.00 81.06 93 PHE A C 1
ATOM 710 O O . PHE A 1 93 ? 12.673 -5.156 -9.164 1.00 81.06 93 PHE A O 1
ATOM 717 N N . PRO A 1 94 ? 11.786 -3.864 -7.550 1.00 89.25 94 PRO A N 1
ATOM 718 C CA . PRO A 1 94 ? 10.493 -3.715 -8.211 1.00 89.25 94 PRO A CA 1
ATOM 719 C C . PRO A 1 94 ? 10.539 -2.733 -9.392 1.00 89.25 94 PRO A C 1
ATOM 721 O O . PRO A 1 94 ? 11.037 -1.613 -9.281 1.00 89.25 94 PRO A O 1
ATOM 724 N N . VAL A 1 95 ? 9.959 -3.142 -10.518 1.00 93.19 95 VAL A N 1
ATOM 725 C CA . VAL A 1 95 ? 9.841 -2.362 -11.754 1.00 93.19 95 VAL A CA 1
ATOM 726 C C . VAL A 1 95 ? 8.387 -2.384 -12.211 1.00 93.19 95 VAL A C 1
ATOM 728 O O . VAL A 1 95 ? 7.828 -3.457 -12.433 1.00 93.19 95 VAL A O 1
ATOM 731 N N . VAL A 1 96 ? 7.776 -1.212 -12.370 1.00 94.38 96 VAL A N 1
ATOM 732 C CA . VAL A 1 96 ? 6.418 -1.074 -12.916 1.00 94.38 96 VAL A CA 1
ATOM 733 C C . VAL A 1 96 ? 6.515 -0.729 -14.392 1.00 94.38 96 VAL A C 1
ATOM 735 O O . VAL A 1 96 ? 7.142 0.256 -14.765 1.00 94.38 96 VAL A O 1
ATOM 738 N N . ILE A 1 97 ? 5.893 -1.541 -15.234 1.00 95.94 97 ILE A N 1
ATOM 739 C CA . ILE A 1 97 ? 5.746 -1.308 -16.667 1.00 95.94 97 ILE A CA 1
ATOM 740 C C . ILE A 1 97 ? 4.330 -0.774 -16.856 1.00 95.94 97 ILE A C 1
ATOM 742 O O . ILE A 1 97 ? 3.378 -1.555 -16.854 1.00 95.94 97 ILE A O 1
ATOM 746 N N . ALA A 1 98 ? 4.213 0.548 -16.965 1.00 95.81 98 ALA A N 1
ATOM 747 C CA . ALA A 1 98 ? 2.957 1.265 -17.138 1.00 95.81 98 ALA A CA 1
ATOM 748 C C . ALA A 1 98 ? 2.700 1.604 -18.614 1.00 95.81 98 ALA A C 1
ATOM 750 O O . ALA A 1 98 ? 3.575 1.429 -19.469 1.00 95.81 98 ALA A O 1
ATOM 751 N N . GLN A 1 99 ? 1.506 2.109 -18.926 1.00 95.94 99 GLN A N 1
ATOM 752 C CA . GLN A 1 99 ? 1.103 2.468 -20.289 1.00 95.94 99 GLN A CA 1
ATOM 753 C C . GLN A 1 99 ? 2.079 3.420 -20.997 1.00 95.94 99 GLN A C 1
ATOM 755 O O . GLN A 1 99 ? 2.384 3.225 -22.179 1.00 95.94 99 GLN A O 1
ATOM 760 N N . HIS A 1 100 ? 2.586 4.429 -20.286 1.00 95.69 100 HIS A N 1
ATOM 761 C CA . HIS A 1 100 ? 3.422 5.483 -20.867 1.00 95.69 100 HIS A CA 1
ATOM 762 C C . HIS A 1 100 ? 4.889 5.423 -20.416 1.00 95.69 100 HIS A C 1
ATOM 764 O O . HIS A 1 100 ? 5.778 5.766 -21.200 1.00 95.69 100 HIS A O 1
ATOM 770 N N . LEU A 1 101 ? 5.177 4.898 -19.222 1.00 95.44 101 LEU A N 1
ATOM 771 C CA . LEU A 1 101 ? 6.519 4.879 -18.630 1.00 95.44 101 LEU A CA 1
ATOM 772 C C . LEU A 1 101 ? 6.888 3.502 -18.062 1.00 95.44 101 LEU A C 1
ATOM 774 O O . LEU A 1 101 ? 6.031 2.656 -17.818 1.00 95.44 101 LEU A O 1
ATOM 778 N N . ILE A 1 102 ? 8.184 3.285 -17.839 1.00 95.88 102 ILE A N 1
ATOM 779 C CA . ILE A 1 102 ? 8.686 2.214 -16.972 1.00 95.88 102 ILE A CA 1
ATOM 780 C C . ILE A 1 102 ? 9.271 2.903 -15.742 1.00 95.88 102 ILE A C 1
ATOM 782 O O . ILE A 1 102 ? 10.009 3.878 -15.874 1.00 95.88 102 ILE A O 1
ATOM 786 N N . LEU A 1 103 ? 8.912 2.427 -14.554 1.00 94.75 103 LEU A N 1
ATOM 787 C CA . LEU A 1 103 ? 9.258 3.062 -13.289 1.00 94.75 103 LEU A CA 1
ATOM 788 C C . LEU A 1 103 ? 10.026 2.091 -12.395 1.00 94.75 103 LEU A C 1
ATOM 790 O O . LEU A 1 103 ? 9.489 1.075 -11.947 1.00 94.75 103 LEU A O 1
ATOM 794 N N . LEU A 1 104 ? 11.271 2.435 -12.081 1.00 91.44 104 LEU A N 1
ATOM 795 C CA . LEU A 1 104 ? 12.052 1.773 -11.046 1.00 91.44 104 LEU A CA 1
ATOM 796 C C . LEU A 1 104 ? 11.517 2.171 -9.667 1.00 91.44 104 LEU A C 1
ATOM 798 O O . LEU A 1 104 ? 11.285 3.352 -9.390 1.00 91.44 104 LEU A O 1
ATOM 802 N N . ASN A 1 105 ? 11.290 1.176 -8.808 1.00 88.06 105 ASN A N 1
ATOM 803 C CA . ASN A 1 105 ? 10.694 1.339 -7.481 1.00 88.06 105 ASN A CA 1
ATOM 804 C C . ASN A 1 105 ? 9.359 2.104 -7.495 1.00 88.06 105 ASN A C 1
ATOM 806 O O . ASN A 1 105 ? 8.969 2.704 -6.495 1.00 88.06 105 ASN A O 1
ATOM 810 N N . GLY A 1 106 ? 8.676 2.110 -8.646 1.00 88.88 106 GLY A N 1
ATOM 811 C CA . GLY A 1 106 ? 7.412 2.811 -8.847 1.00 88.88 106 GLY A CA 1
ATOM 812 C C . GLY A 1 106 ? 7.508 4.338 -8.789 1.00 88.88 106 GLY A C 1
ATOM 813 O O . GLY A 1 106 ? 6.471 4.977 -8.641 1.00 88.88 106 GLY A O 1
ATOM 814 N N . ARG A 1 107 ? 8.715 4.924 -8.851 1.00 90.00 107 ARG A N 1
ATOM 815 C CA . ARG A 1 107 ? 8.923 6.376 -8.676 1.00 90.00 107 ARG A CA 1
ATOM 816 C C . ARG A 1 107 ? 9.914 7.007 -9.644 1.00 90.00 107 ARG A C 1
ATOM 818 O O . ARG A 1 107 ? 9.828 8.203 -9.868 1.00 90.00 107 ARG A O 1
ATOM 825 N N . GLN A 1 108 ? 10.861 6.242 -10.180 1.00 92.38 108 GLN A N 1
ATOM 826 C CA . GLN A 1 108 ? 11.907 6.780 -11.045 1.00 92.38 108 GLN A CA 1
ATOM 827 C C . GLN A 1 108 ? 11.684 6.312 -12.487 1.00 92.38 108 GLN A C 1
ATOM 829 O O . GLN A 1 108 ? 11.783 5.104 -12.720 1.00 92.38 108 GLN A O 1
ATOM 834 N N . PRO A 1 109 ? 11.426 7.214 -13.452 1.00 94.88 109 PRO A N 1
ATOM 835 C CA . PRO A 1 109 ? 11.435 6.870 -14.869 1.00 94.88 109 PRO A CA 1
ATOM 836 C C . PRO A 1 109 ? 12.744 6.189 -15.252 1.00 94.88 109 PRO A C 1
ATOM 838 O O . PRO A 1 109 ? 13.824 6.614 -14.845 1.00 94.88 109 PRO A O 1
ATOM 841 N N . ILE A 1 110 ? 12.636 5.096 -15.996 1.00 95.31 110 ILE A N 1
ATOM 842 C CA . ILE A 1 110 ? 13.781 4.324 -16.460 1.00 95.31 110 ILE A CA 1
ATOM 843 C C . ILE A 1 110 ? 13.484 3.717 -17.829 1.00 95.31 110 ILE A C 1
ATOM 845 O O . ILE A 1 110 ? 12.340 3.412 -18.159 1.00 95.31 110 ILE A O 1
ATOM 849 N N . THR A 1 111 ? 14.513 3.511 -18.636 1.00 94.38 111 THR A N 1
ATOM 850 C CA . THR A 1 111 ? 14.445 2.771 -19.900 1.00 94.38 111 THR A CA 1
ATOM 851 C C . THR A 1 111 ? 14.953 1.336 -19.737 1.00 94.38 111 THR A C 1
ATOM 853 O O . THR A 1 111 ? 15.606 0.980 -18.755 1.00 94.38 111 THR A O 1
ATOM 856 N N . TRP A 1 112 ? 14.689 0.478 -20.725 1.00 93.00 112 TRP A N 1
ATOM 857 C CA . TRP A 1 112 ? 15.215 -0.892 -20.727 1.00 93.00 112 TRP A CA 1
ATOM 858 C C . TRP A 1 112 ? 16.746 -0.951 -20.712 1.00 93.00 112 TRP A C 1
ATOM 860 O O . TRP A 1 112 ? 17.314 -1.826 -20.057 1.00 93.00 112 TRP A O 1
ATOM 870 N N . ASP A 1 113 ? 17.411 -0.036 -21.417 1.00 92.31 113 ASP A N 1
ATOM 871 C CA . ASP A 1 113 ? 18.871 -0.013 -21.494 1.00 92.31 113 ASP A CA 1
ATOM 872 C C . ASP A 1 113 ? 19.490 0.506 -20.192 1.00 92.31 113 ASP A C 1
ATOM 874 O O . ASP A 1 113 ? 20.430 -0.103 -19.687 1.00 92.31 113 ASP A O 1
ATOM 878 N N . GLU A 1 114 ? 18.912 1.538 -19.572 1.00 94.31 114 GLU A N 1
ATOM 879 C CA . GLU A 1 114 ? 19.337 1.998 -18.241 1.00 94.31 114 GLU A CA 1
ATOM 880 C C . GLU A 1 114 ? 19.130 0.925 -17.170 1.00 94.31 114 GLU A C 1
ATOM 882 O O . GLU A 1 114 ? 19.990 0.738 -16.309 1.00 94.31 114 GLU A O 1
ATOM 887 N N . LEU A 1 115 ? 18.019 0.181 -17.230 1.00 92.31 115 LEU A N 1
ATOM 888 C CA . LEU A 1 115 ? 17.776 -0.935 -16.319 1.00 92.31 115 LEU A CA 1
ATOM 889 C C . LEU A 1 115 ? 18.822 -2.046 -16.504 1.00 92.31 115 LEU A C 1
ATOM 891 O O . LEU A 1 115 ? 19.327 -2.585 -15.522 1.00 92.31 115 LEU A O 1
ATOM 895 N N . ASN A 1 116 ? 19.185 -2.361 -17.751 1.00 91.44 116 ASN A N 1
ATOM 896 C CA . ASN A 1 116 ? 20.249 -3.318 -18.050 1.00 91.44 116 ASN A CA 1
ATOM 897 C C . ASN A 1 116 ? 21.616 -2.848 -17.520 1.00 91.44 116 ASN A C 1
ATOM 899 O O . ASN A 1 116 ? 22.341 -3.645 -16.928 1.00 91.44 116 ASN A O 1
ATOM 903 N N . THR A 1 117 ? 21.946 -1.565 -17.681 1.00 91.44 117 THR A N 1
ATOM 904 C CA . THR A 1 117 ? 23.170 -0.970 -17.125 1.00 91.44 117 THR A CA 1
ATOM 905 C C . THR A 1 117 ? 23.185 -1.064 -15.601 1.00 91.44 117 THR A C 1
ATOM 907 O O . THR A 1 117 ? 24.150 -1.574 -15.038 1.00 91.44 117 THR A O 1
ATOM 910 N N . LYS A 1 118 ? 22.085 -0.697 -14.926 1.00 90.31 118 LYS A N 1
ATOM 911 C CA . LYS A 1 118 ? 21.967 -0.840 -13.465 1.00 90.31 118 LYS A CA 1
ATOM 912 C C . LYS A 1 118 ? 22.192 -2.276 -13.006 1.00 90.31 118 LYS A C 1
ATOM 914 O O . LYS A 1 118 ? 22.859 -2.497 -12.003 1.00 90.31 118 LYS A O 1
ATOM 919 N N . PHE A 1 119 ? 21.654 -3.253 -13.733 1.00 90.00 119 PHE A N 1
ATOM 920 C CA . PHE A 1 119 ? 21.870 -4.663 -13.421 1.00 90.00 119 PHE A CA 1
ATOM 921 C C . PHE A 1 119 ? 23.323 -5.110 -13.611 1.00 90.00 119 PHE A C 1
ATOM 923 O O . PHE A 1 119 ? 23.810 -5.903 -12.808 1.00 90.00 119 PHE A O 1
ATOM 930 N N . ALA A 1 120 ? 24.028 -4.578 -14.611 1.00 89.00 120 ALA A N 1
ATOM 931 C CA . ALA A 1 120 ? 25.448 -4.856 -14.824 1.00 89.00 120 ALA A CA 1
ATOM 932 C C . ALA A 1 120 ? 26.354 -4.270 -13.730 1.00 89.00 120 ALA A C 1
ATOM 934 O O . ALA A 1 120 ? 27.418 -4.820 -13.457 1.00 89.00 120 ALA A O 1
ATOM 935 N N . GLU A 1 121 ? 25.925 -3.189 -13.081 1.00 90.44 121 GLU A N 1
ATOM 936 C CA . GLU A 1 121 ? 26.654 -2.528 -11.991 1.00 90.44 121 GLU A CA 1
ATOM 937 C C . GLU A 1 121 ? 26.428 -3.183 -10.615 1.00 90.44 121 GLU A C 1
ATOM 939 O O . GLU A 1 121 ? 27.095 -2.832 -9.635 1.00 90.44 121 GLU A O 1
ATOM 944 N N . LEU A 1 122 ? 25.505 -4.147 -10.510 1.00 87.56 122 LEU A N 1
ATOM 945 C CA . LEU A 1 122 ? 25.242 -4.847 -9.254 1.00 87.56 122 LEU A CA 1
ATOM 946 C C . LEU A 1 122 ? 26.459 -5.673 -8.833 1.00 87.56 122 LEU A C 1
ATOM 948 O O . LEU A 1 122 ? 26.888 -6.590 -9.528 1.00 87.56 122 LEU A O 1
ATOM 952 N N . LYS A 1 123 ? 26.959 -5.413 -7.620 1.00 87.12 123 LYS A N 1
ATOM 953 C CA . LYS A 1 123 ? 28.093 -6.156 -7.045 1.00 87.12 123 LYS A CA 1
ATOM 954 C C . LYS A 1 123 ? 27.785 -7.639 -6.820 1.00 87.12 123 LYS A C 1
ATOM 956 O O . LYS A 1 123 ? 28.690 -8.456 -6.908 1.00 87.12 123 LYS A O 1
ATOM 961 N N . ASN A 1 124 ? 26.531 -7.977 -6.503 1.00 85.06 124 ASN A N 1
ATOM 962 C CA . ASN A 1 124 ? 26.099 -9.345 -6.194 1.00 85.06 124 ASN A CA 1
ATOM 963 C C . ASN A 1 124 ? 24.718 -9.662 -6.807 1.00 85.06 124 ASN A C 1
ATOM 965 O O . ASN A 1 124 ? 23.734 -9.746 -6.069 1.00 85.06 124 ASN A O 1
ATOM 969 N N . PRO A 1 125 ? 24.612 -9.871 -8.134 1.00 84.44 125 PRO A N 1
ATOM 970 C CA . PRO A 1 125 ? 23.332 -10.145 -8.793 1.00 84.44 125 PRO A CA 1
ATOM 971 C C . PRO A 1 125 ? 22.595 -11.368 -8.220 1.00 84.44 125 PRO A C 1
ATOM 973 O O . PRO A 1 125 ? 21.373 -11.364 -8.133 1.00 84.44 125 PRO A O 1
ATOM 976 N N . SER A 1 126 ? 23.317 -12.377 -7.727 1.00 84.00 126 SER A N 1
ATOM 977 C CA . SER A 1 126 ? 22.747 -13.598 -7.130 1.00 84.00 126 SER A CA 1
ATOM 978 C C . SER A 1 126 ? 21.997 -13.395 -5.813 1.00 84.00 126 SER A C 1
ATOM 980 O O . SER A 1 126 ? 21.360 -14.329 -5.331 1.00 84.00 126 SER A O 1
ATOM 982 N N . LYS A 1 127 ? 22.051 -12.189 -5.235 1.00 84.56 127 LYS A N 1
ATOM 983 C CA . LYS A 1 127 ? 21.261 -11.777 -4.064 1.00 84.56 127 LYS A CA 1
ATOM 984 C C . LYS A 1 127 ? 20.100 -10.848 -4.417 1.00 84.56 127 LYS A C 1
ATOM 986 O O . LYS A 1 127 ? 19.414 -10.370 -3.518 1.00 84.56 127 LYS A O 1
ATOM 991 N N . VAL A 1 128 ? 19.884 -10.593 -5.705 1.00 82.00 128 VAL A N 1
ATOM 992 C CA . VAL A 1 128 ? 18.831 -9.712 -6.205 1.00 82.00 128 VAL A CA 1
ATOM 993 C C . VAL A 1 128 ? 17.756 -10.547 -6.884 1.00 82.00 128 VAL A C 1
ATOM 995 O O . VAL A 1 128 ? 18.058 -11.454 -7.664 1.00 82.00 128 VAL A O 1
ATOM 998 N N . GLN A 1 129 ? 16.497 -10.213 -6.607 1.00 84.38 129 GLN A N 1
ATOM 999 C CA . GLN A 1 129 ? 15.333 -10.779 -7.281 1.00 84.38 129 GLN A CA 1
ATOM 1000 C C . GLN A 1 129 ? 14.473 -9.644 -7.854 1.00 84.38 129 GLN A C 1
ATOM 1002 O O . GLN A 1 129 ? 13.642 -9.057 -7.146 1.00 84.38 129 GLN A O 1
ATOM 1007 N N . PRO A 1 130 ? 14.660 -9.296 -9.139 1.00 84.00 130 PRO A N 1
ATOM 1008 C CA . PRO A 1 130 ? 13.826 -8.302 -9.791 1.00 84.00 130 PRO A CA 1
ATOM 1009 C C . PRO A 1 130 ? 12.369 -8.756 -9.870 1.00 84.00 130 PRO A C 1
ATOM 1011 O O . PRO A 1 130 ? 12.083 -9.915 -10.178 1.00 84.00 130 PRO A O 1
ATOM 1014 N N . THR A 1 131 ? 11.450 -7.831 -9.603 1.00 86.88 131 THR A N 1
ATOM 1015 C CA . THR A 1 131 ? 10.004 -8.067 -9.693 1.00 86.88 131 THR A CA 1
ATOM 1016 C C . THR A 1 131 ? 9.406 -7.111 -10.708 1.00 86.88 131 THR A C 1
ATOM 1018 O O . THR A 1 131 ? 9.529 -5.900 -10.554 1.00 86.88 131 THR A O 1
ATOM 1021 N N . PHE A 1 132 ? 8.746 -7.640 -11.732 1.00 87.06 132 PHE A N 1
ATOM 1022 C CA . PHE A 1 132 ? 8.133 -6.842 -12.791 1.00 87.06 132 PHE A CA 1
ATOM 1023 C C . PHE A 1 132 ? 6.617 -6.840 -12.651 1.00 87.06 132 PHE A C 1
ATOM 1025 O O . PHE A 1 132 ? 5.985 -7.896 -12.684 1.00 87.06 132 PHE A O 1
ATOM 1032 N N . TYR A 1 133 ? 6.038 -5.653 -12.546 1.00 89.94 133 TYR A N 1
ATOM 1033 C CA . TYR A 1 133 ? 4.599 -5.452 -12.515 1.00 89.94 133 TYR A CA 1
ATOM 1034 C C . TYR A 1 133 ? 4.144 -4.873 -13.845 1.00 89.94 133 TYR A C 1
ATOM 1036 O O . TYR A 1 133 ? 4.610 -3.805 -14.235 1.00 89.94 133 TYR A O 1
ATOM 1044 N N . VAL A 1 134 ? 3.259 -5.576 -14.549 1.00 87.62 134 VAL A N 1
ATOM 1045 C CA . VAL A 1 134 ? 2.712 -5.096 -15.823 1.00 87.62 134 VAL A CA 1
ATOM 1046 C C . VAL A 1 134 ? 1.283 -4.636 -15.615 1.00 87.62 134 VAL A C 1
ATOM 1048 O O . VAL A 1 134 ? 0.435 -5.436 -15.211 1.00 87.62 134 VAL A O 1
ATOM 1051 N N . THR A 1 135 ? 1.028 -3.365 -15.909 1.00 91.44 135 THR A N 1
ATOM 1052 C CA . THR A 1 135 ? -0.311 -2.787 -15.809 1.00 91.44 135 THR A CA 1
ATOM 1053 C C . THR A 1 135 ? -1.183 -3.186 -16.999 1.00 91.44 135 THR A C 1
ATOM 1055 O O . THR A 1 135 ? -0.698 -3.552 -18.079 1.00 91.44 135 THR A O 1
ATOM 1058 N N . ARG A 1 136 ? -2.504 -3.074 -16.841 1.00 89.19 136 ARG A N 1
ATOM 1059 C CA . ARG A 1 136 ? -3.457 -3.277 -17.946 1.00 89.19 136 ARG A CA 1
ATOM 1060 C C . ARG A 1 136 ? -3.240 -2.304 -19.110 1.00 89.19 136 ARG A C 1
ATOM 1062 O O . ARG A 1 136 ? -3.322 -2.729 -20.263 1.00 89.19 136 ARG A O 1
ATOM 1069 N N . GLY A 1 137 ? -2.917 -1.039 -18.848 1.00 89.81 137 GLY A N 1
ATOM 1070 C CA . GLY A 1 137 ? -2.612 -0.064 -19.893 1.00 89.81 137 GLY A CA 1
ATOM 1071 C C . GLY A 1 137 ? -1.332 -0.399 -20.661 1.00 89.81 137 GLY A C 1
ATOM 1072 O O . GLY A 1 137 ? -1.299 -0.271 -21.884 1.00 89.81 137 GLY A O 1
ATOM 1073 N N . ALA A 1 138 ? -0.305 -0.947 -20.001 1.00 92.31 138 ALA A N 1
ATOM 1074 C CA . ALA A 1 138 ? 0.894 -1.447 -20.680 1.00 92.31 138 ALA A CA 1
ATOM 1075 C C . ALA A 1 138 ? 0.596 -2.625 -21.622 1.00 92.31 138 ALA A C 1
ATOM 1077 O O . ALA A 1 138 ? 1.168 -2.706 -22.714 1.00 92.31 138 ALA A O 1
ATOM 1078 N N . MET A 1 139 ? -0.321 -3.517 -21.229 1.00 86.94 139 MET A N 1
ATOM 1079 C CA . MET A 1 139 ? -0.804 -4.600 -22.095 1.00 86.94 139 MET A CA 1
ATOM 1080 C C . MET A 1 139 ? -1.512 -4.044 -23.333 1.00 86.94 139 MET A C 1
ATOM 1082 O O . MET A 1 139 ? -1.204 -4.455 -24.452 1.00 86.94 139 MET A O 1
ATOM 1086 N N . ALA A 1 140 ? -2.414 -3.076 -23.145 1.00 88.00 140 ALA A N 1
ATOM 1087 C CA . ALA A 1 140 ? -3.135 -2.422 -24.237 1.00 88.00 140 ALA A CA 1
ATOM 1088 C C . ALA A 1 140 ? -2.190 -1.663 -25.189 1.00 88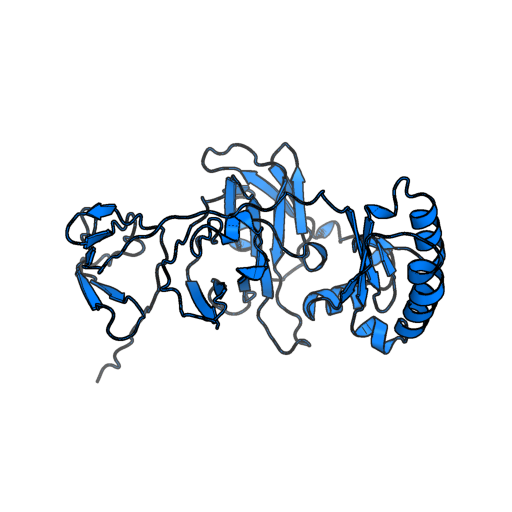.00 140 ALA A C 1
ATOM 1090 O O . ALA A 1 140 ? -2.350 -1.730 -26.407 1.00 88.00 140 ALA A O 1
ATOM 1091 N N . ALA A 1 141 ? -1.151 -1.024 -24.647 1.00 89.44 141 ALA A N 1
ATOM 1092 C CA . ALA A 1 141 ? -0.105 -0.335 -25.402 1.00 89.44 141 ALA A CA 1
ATOM 1093 C C . ALA A 1 141 ? 0.958 -1.274 -26.009 1.00 89.44 141 ALA A C 1
ATOM 1095 O O . ALA A 1 141 ? 1.979 -0.801 -26.503 1.00 89.44 141 ALA A O 1
ATOM 1096 N N . ARG A 1 142 ? 0.749 -2.600 -25.970 1.00 87.94 142 ARG A N 1
ATOM 1097 C CA . ARG A 1 142 ? 1.656 -3.634 -26.511 1.00 87.94 142 ARG A CA 1
ATOM 1098 C C . ARG A 1 142 ? 3.078 -3.631 -25.931 1.00 87.94 142 ARG A C 1
ATOM 1100 O O . ARG A 1 142 ? 3.977 -4.251 -26.494 1.00 87.94 142 ARG A O 1
ATOM 1107 N N . ARG A 1 143 ? 3.289 -3.047 -24.746 1.00 87.00 143 ARG A N 1
ATOM 1108 C CA . ARG A 1 143 ? 4.604 -3.035 -24.069 1.00 87.00 143 ARG A CA 1
ATOM 1109 C C . ARG A 1 143 ? 5.056 -4.408 -23.574 1.00 87.00 143 ARG A C 1
ATOM 1111 O O . ARG A 1 143 ? 6.232 -4.608 -23.274 1.00 87.00 143 ARG A O 1
ATOM 1118 N N . MET A 1 144 ? 4.138 -5.373 -23.512 1.00 81.31 144 MET A N 1
ATOM 1119 C CA . MET A 1 144 ? 4.453 -6.764 -23.186 1.00 81.31 144 MET A CA 1
ATOM 1120 C C . MET A 1 144 ? 5.454 -7.373 -24.177 1.00 81.31 144 MET A C 1
ATOM 1122 O O . MET A 1 144 ? 6.322 -8.139 -23.769 1.00 81.31 144 MET A O 1
ATOM 1126 N N . GLU A 1 145 ? 5.388 -7.020 -25.464 1.00 85.69 145 GLU A N 1
ATOM 1127 C CA . GLU A 1 145 ? 6.324 -7.546 -26.465 1.00 85.69 145 GLU A CA 1
ATOM 1128 C C . GLU A 1 145 ? 7.769 -7.122 -26.165 1.00 85.69 145 GLU A C 1
ATOM 1130 O O . GLU A 1 145 ? 8.688 -7.946 -26.206 1.00 85.69 145 GLU A O 1
ATOM 1135 N N . ASP A 1 146 ? 7.967 -5.859 -25.790 1.00 87.62 146 ASP A N 1
ATOM 1136 C CA . ASP A 1 146 ? 9.280 -5.326 -25.428 1.00 87.62 146 ASP A CA 1
ATOM 1137 C C . ASP A 1 146 ? 9.792 -5.925 -24.119 1.00 87.62 146 ASP A C 1
ATOM 1139 O O . ASP A 1 146 ? 10.959 -6.318 -24.028 1.00 87.62 146 ASP A O 1
ATOM 1143 N N . PHE A 1 147 ? 8.907 -6.110 -23.137 1.00 85.94 147 PHE A N 1
ATOM 1144 C CA . PHE A 1 147 ? 9.258 -6.818 -21.912 1.00 85.94 147 PHE A CA 1
ATOM 1145 C C . PHE A 1 147 ? 9.675 -8.271 -22.177 1.00 85.94 147 PHE A C 1
ATOM 1147 O O . PHE A 1 147 ? 10.669 -8.735 -21.619 1.00 85.94 147 PHE A O 1
ATOM 1154 N N . LEU A 1 148 ? 8.979 -9.006 -23.050 1.00 82.00 148 LEU A N 1
ATOM 1155 C CA . LEU A 1 148 ? 9.344 -10.385 -23.391 1.00 82.00 148 LEU A CA 1
ATOM 1156 C C . LEU A 1 148 ? 10.719 -10.461 -24.070 1.00 82.00 148 LEU A C 1
ATOM 1158 O O . LEU A 1 148 ? 11.520 -11.346 -23.735 1.00 82.00 148 LEU A O 1
ATOM 1162 N N . LYS A 1 149 ? 11.033 -9.511 -24.963 1.00 86.12 149 LYS A N 1
ATOM 1163 C CA . LYS A 1 149 ? 12.377 -9.371 -25.550 1.00 86.12 149 LYS A CA 1
ATOM 1164 C C . LYS A 1 149 ? 13.415 -9.122 -24.456 1.00 86.12 149 LYS A C 1
ATOM 1166 O O . LYS A 1 149 ? 14.392 -9.872 -24.378 1.00 86.12 149 LYS A O 1
ATOM 1171 N N . PHE A 1 150 ? 13.179 -8.150 -23.570 1.00 85.62 150 PHE A N 1
ATOM 1172 C CA . PHE A 1 150 ? 14.063 -7.847 -22.441 1.00 85.62 150 PHE A CA 1
ATOM 1173 C C . PHE A 1 150 ? 14.276 -9.067 -21.533 1.00 85.62 150 PHE A C 1
ATOM 1175 O O . PHE A 1 150 ? 15.414 -9.453 -21.273 1.00 85.62 150 PHE A O 1
ATOM 1182 N N . ARG A 1 151 ? 13.201 -9.758 -21.137 1.00 82.62 151 ARG A N 1
ATOM 1183 C CA . ARG A 1 151 ? 13.238 -10.978 -20.316 1.00 82.62 151 ARG A CA 1
ATOM 1184 C C . ARG A 1 151 ? 14.119 -12.061 -20.931 1.00 82.62 151 ARG A C 1
ATOM 1186 O O . ARG A 1 151 ? 14.903 -12.698 -20.230 1.00 82.62 151 ARG A O 1
ATOM 1193 N N . SER A 1 152 ? 13.988 -12.292 -22.237 1.00 76.56 152 SER A N 1
ATOM 1194 C CA . SER A 1 152 ? 14.751 -13.331 -22.937 1.00 76.56 152 SER A CA 1
ATOM 1195 C C . SER A 1 152 ? 16.244 -13.006 -23.068 1.00 76.56 152 SER A C 1
ATOM 1197 O O . SER A 1 152 ? 17.074 -13.905 -22.929 1.00 76.56 152 SER A O 1
ATOM 1199 N N . ARG A 1 153 ? 16.582 -11.733 -23.316 1.00 80.25 153 ARG A N 1
ATOM 1200 C CA . ARG A 1 153 ? 17.953 -11.261 -23.553 1.00 80.25 153 ARG A CA 1
ATOM 1201 C C . ARG A 1 153 ? 18.711 -11.000 -22.255 1.00 80.25 153 ARG A C 1
ATOM 1203 O O . ARG A 1 153 ? 19.865 -11.386 -22.144 1.00 80.25 153 ARG A O 1
ATOM 1210 N N . VAL A 1 154 ? 18.066 -10.346 -21.296 1.00 79.12 154 VAL A N 1
ATOM 1211 C CA . VAL A 1 154 ? 18.715 -9.782 -20.109 1.00 79.12 154 VAL A CA 1
ATOM 1212 C C . VAL A 1 154 ? 18.512 -10.687 -18.901 1.00 79.12 154 VAL A C 1
ATOM 1214 O O . VAL A 1 154 ? 19.476 -11.202 -18.347 1.00 79.12 154 VAL A O 1
ATOM 1217 N N . LEU A 1 155 ? 17.261 -10.970 -18.532 1.00 77.62 155 LEU A N 1
ATOM 1218 C CA . LEU A 1 155 ? 16.973 -11.695 -17.288 1.00 77.62 155 LEU A CA 1
ATOM 1219 C C . LEU A 1 155 ? 17.364 -13.175 -17.343 1.00 77.62 155 LEU A C 1
ATOM 1221 O O . LEU A 1 155 ? 17.800 -13.727 -16.342 1.00 77.62 155 LEU A O 1
ATOM 1225 N N . ARG A 1 156 ? 17.203 -13.830 -18.502 1.00 71.06 156 ARG A N 1
ATOM 1226 C CA . ARG A 1 156 ? 17.528 -15.260 -18.661 1.00 71.06 156 ARG A CA 1
ATOM 1227 C C . ARG A 1 156 ? 18.966 -15.541 -19.091 1.00 71.06 156 ARG A C 1
ATOM 1229 O O . ARG A 1 156 ? 19.448 -16.638 -18.842 1.00 71.06 156 ARG A O 1
ATOM 1236 N N . LYS A 1 157 ? 19.611 -14.608 -19.796 1.00 72.12 157 LYS A N 1
ATOM 1237 C CA . LYS A 1 157 ? 20.931 -14.831 -20.416 1.00 72.12 157 LYS A CA 1
ATOM 1238 C C . LYS A 1 157 ? 22.022 -13.883 -19.918 1.00 72.12 157 LYS A C 1
ATOM 1240 O O . LYS A 1 157 ? 23.190 -14.192 -20.115 1.00 72.12 157 LYS A O 1
ATOM 1245 N N . GLY A 1 158 ? 21.659 -12.745 -19.325 1.00 72.81 158 GLY A N 1
ATOM 1246 C CA . GLY A 1 158 ? 22.600 -11.677 -18.984 1.00 72.81 158 GLY A CA 1
ATOM 1247 C C . GLY A 1 158 ? 23.147 -11.744 -17.560 1.00 72.81 158 GLY A C 1
ATOM 1248 O O . GLY A 1 158 ? 24.321 -11.453 -17.361 1.00 72.81 158 GLY A O 1
ATOM 1249 N N . PHE A 1 159 ? 22.333 -12.148 -16.578 1.00 80.94 159 PHE A N 1
ATOM 1250 C CA . PHE A 1 159 ? 22.692 -12.048 -15.158 1.00 80.94 159 PHE A CA 1
ATOM 1251 C C . PHE A 1 159 ? 22.279 -13.281 -14.350 1.00 80.94 159 PHE A C 1
ATOM 1253 O O . PHE A 1 159 ? 21.235 -13.884 -14.592 1.00 80.94 159 PHE A O 1
ATOM 1260 N N . GLN A 1 160 ? 23.087 -13.634 -13.349 1.00 83.69 160 GLN A N 1
ATOM 1261 C CA . GLN A 1 160 ? 22.815 -14.734 -12.420 1.00 83.69 160 GLN A CA 1
ATOM 1262 C C . GLN A 1 160 ? 21.967 -14.251 -11.234 1.00 83.69 160 GLN A C 1
ATOM 1264 O O . GLN A 1 160 ? 22.456 -14.204 -10.111 1.00 83.69 160 GLN A O 1
ATOM 1269 N N . PHE A 1 161 ? 20.722 -13.838 -11.479 1.00 82.94 161 PHE A N 1
ATOM 1270 C CA . PHE A 1 161 ? 19.807 -13.410 -10.411 1.00 82.94 161 PHE A CA 1
ATOM 1271 C C . PHE A 1 161 ? 19.330 -14.567 -9.526 1.00 82.94 161 PHE A C 1
ATOM 1273 O O . PHE A 1 161 ? 19.332 -15.724 -9.952 1.00 82.94 161 PHE A O 1
ATOM 1280 N N . HIS A 1 162 ? 18.806 -14.243 -8.336 1.00 75.56 162 HIS A N 1
ATOM 1281 C CA . HIS A 1 162 ? 18.031 -15.167 -7.493 1.00 75.56 162 HIS A CA 1
ATOM 1282 C C . HIS A 1 162 ? 16.615 -15.392 -8.069 1.00 75.56 162 HIS A C 1
ATOM 1284 O O . HIS A 1 162 ? 15.590 -15.243 -7.403 1.00 75.56 162 HIS A O 1
ATOM 1290 N N . GLY A 1 163 ? 16.556 -15.673 -9.371 1.00 80.50 163 GLY A N 1
ATOM 1291 C CA . GLY A 1 163 ? 15.336 -15.646 -10.165 1.00 80.50 163 GLY A CA 1
ATOM 1292 C C . GLY A 1 163 ? 14.797 -14.235 -10.414 1.00 80.50 163 GLY A C 1
ATOM 1293 O O . GLY A 1 163 ? 15.410 -13.220 -10.096 1.00 80.50 163 GLY A O 1
ATOM 1294 N N . PHE A 1 164 ? 13.617 -14.184 -11.020 1.00 79.56 164 PHE A N 1
ATOM 1295 C CA . PHE A 1 164 ? 12.831 -12.968 -11.190 1.00 79.56 164 PHE A CA 1
ATOM 1296 C C . PHE A 1 164 ? 11.352 -13.334 -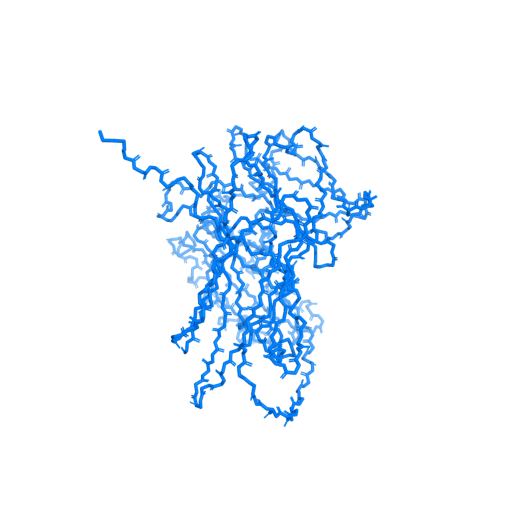11.095 1.00 79.56 164 PHE A C 1
ATOM 1298 O O . PHE A 1 164 ? 10.968 -14.469 -11.392 1.00 79.56 164 PHE A O 1
ATOM 1305 N N . SER A 1 165 ? 10.522 -12.377 -10.708 1.00 77.50 165 SER A N 1
ATOM 1306 C CA . SER A 1 165 ? 9.072 -12.542 -10.644 1.00 77.50 165 SER A CA 1
ATOM 1307 C C . SER A 1 165 ? 8.376 -11.576 -11.598 1.00 77.50 165 SER A C 1
ATOM 1309 O O . SER A 1 165 ? 8.897 -10.518 -11.959 1.00 77.50 165 SER A O 1
ATOM 1311 N N . GLN A 1 166 ? 7.192 -11.978 -12.045 1.00 77.06 166 GLN A N 1
ATOM 1312 C CA . GLN A 1 166 ? 6.307 -11.182 -12.883 1.00 77.06 166 GLN A CA 1
ATOM 1313 C C . GLN A 1 166 ? 4.904 -11.260 -12.284 1.00 77.06 166 GLN A C 1
ATOM 1315 O O . GLN A 1 166 ? 4.449 -12.352 -11.947 1.00 77.06 166 GLN A O 1
ATOM 1320 N N . GLY A 1 167 ? 4.220 -10.125 -12.186 1.00 77.12 167 GLY A N 1
ATOM 1321 C CA . GLY A 1 167 ? 2.850 -10.047 -11.696 1.00 77.12 167 GLY A CA 1
ATOM 1322 C C . GLY A 1 167 ? 2.101 -8.838 -12.246 1.00 77.12 167 GLY A C 1
ATOM 1323 O O . GLY A 1 167 ? 2.591 -8.120 -13.122 1.00 77.12 167 GLY A O 1
ATOM 1324 N N . SER A 1 168 ? 0.911 -8.622 -11.704 1.00 75.44 168 SER A N 1
ATOM 1325 C CA . SER A 1 168 ? 0.084 -7.436 -11.935 1.00 75.44 168 SER A CA 1
ATOM 1326 C C . SER A 1 168 ? -0.128 -6.715 -10.610 1.00 75.44 168 SER A C 1
ATOM 1328 O O . SER A 1 168 ? 0.037 -7.326 -9.552 1.00 75.44 168 SER A O 1
ATOM 1330 N N . LEU A 1 169 ? -0.464 -5.429 -10.669 1.00 82.69 169 LEU A N 1
ATOM 1331 C CA . LEU A 1 169 ? -0.878 -4.677 -9.489 1.00 82.69 169 LEU A CA 1
ATOM 1332 C C . LEU A 1 169 ? -2.398 -4.782 -9.327 1.00 82.69 169 LEU A C 1
ATOM 1334 O O . LEU A 1 169 ? -3.117 -5.193 -10.244 1.00 82.69 169 LEU A O 1
ATOM 1338 N N . SER A 1 170 ? -2.909 -4.363 -8.171 1.00 85.94 170 SER A N 1
ATOM 1339 C CA . SER A 1 170 ? -4.343 -4.105 -8.023 1.00 85.94 170 SER A CA 1
ATOM 1340 C C . SER A 1 170 ? -4.856 -3.131 -9.094 1.00 85.94 170 SER A C 1
ATOM 1342 O O . SER A 1 170 ? -4.143 -2.231 -9.543 1.00 85.94 170 SER A O 1
ATOM 1344 N N . ALA A 1 171 ? -6.131 -3.258 -9.484 1.00 86.69 171 ALA A N 1
ATOM 1345 C CA . ALA A 1 171 ? -6.716 -2.437 -10.548 1.00 86.69 171 ALA A CA 1
ATOM 1346 C C . ALA A 1 171 ? -6.608 -0.924 -10.264 1.00 86.69 171 ALA A C 1
ATOM 1348 O O . ALA A 1 171 ? -6.484 -0.118 -11.186 1.00 86.69 171 ALA A O 1
ATOM 1349 N N . ARG A 1 172 ? -6.623 -0.543 -8.983 1.00 91.62 172 ARG A N 1
ATOM 1350 C CA . ARG A 1 172 ? -6.404 0.831 -8.516 1.00 91.62 172 ARG A CA 1
ATOM 1351 C C . ARG A 1 172 ? -4.972 1.306 -8.765 1.00 91.62 172 ARG A C 1
ATOM 1353 O O . ARG A 1 172 ? -4.781 2.415 -9.255 1.00 91.62 172 ARG A O 1
ATOM 1360 N N . ALA A 1 173 ? -3.982 0.492 -8.411 1.00 91.06 173 ALA A N 1
ATOM 1361 C CA . ALA A 1 173 ? -2.578 0.825 -8.621 1.00 91.06 173 ALA A CA 1
ATOM 1362 C C . ALA A 1 173 ? -2.237 0.857 -10.119 1.00 91.06 173 ALA A C 1
ATOM 1364 O O . ALA A 1 173 ? -1.607 1.808 -10.570 1.00 91.06 173 ALA A O 1
ATOM 1365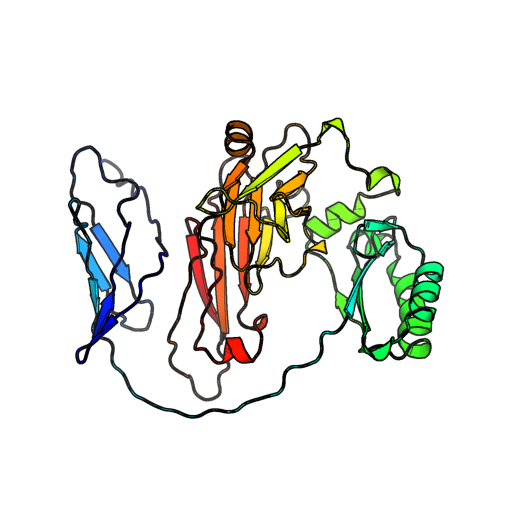 N N . ASP A 1 174 ? -2.745 -0.104 -10.897 1.00 90.06 174 ASP A N 1
ATOM 1366 C CA . ASP A 1 174 ? -2.701 -0.086 -12.364 1.00 90.06 174 ASP A CA 1
ATOM 1367 C C . ASP A 1 174 ? -3.226 1.236 -12.925 1.00 90.06 174 ASP A C 1
ATOM 1369 O O . ASP A 1 174 ? -2.524 1.910 -13.672 1.00 90.06 174 ASP A O 1
ATOM 1373 N N . TYR A 1 175 ? -4.450 1.614 -12.531 1.00 92.69 175 TYR A N 1
ATOM 1374 C CA . TYR A 1 175 ? -5.085 2.847 -12.987 1.00 92.69 175 TYR A CA 1
ATOM 1375 C C . TYR A 1 175 ? -4.190 4.050 -12.699 1.00 92.69 175 TYR A C 1
ATOM 1377 O O . TYR A 1 175 ? -3.934 4.839 -13.600 1.00 92.69 175 TYR A O 1
ATOM 1385 N N . TYR A 1 176 ? -3.676 4.167 -11.474 1.00 92.19 176 TYR A N 1
ATOM 1386 C CA . TYR A 1 176 ? -2.779 5.258 -11.103 1.00 92.19 176 TYR A CA 1
ATOM 1387 C C . TYR A 1 176 ? -1.541 5.311 -12.005 1.00 92.19 176 TYR A C 1
ATOM 1389 O O . TYR A 1 176 ? -1.267 6.348 -12.599 1.00 92.19 176 TYR A O 1
ATOM 1397 N N . TYR A 1 177 ? -0.827 4.194 -12.152 1.00 95.00 177 TYR A N 1
ATOM 1398 C CA . TYR A 1 177 ? 0.398 4.150 -12.947 1.00 95.00 177 TYR A CA 1
ATOM 1399 C C . TYR A 1 177 ? 0.160 4.403 -14.437 1.00 95.00 177 TYR A C 1
ATOM 1401 O O . TYR A 1 177 ? 0.979 5.056 -15.080 1.00 95.00 177 TYR A O 1
ATOM 1409 N N . ASP A 1 178 ? -0.962 3.935 -14.978 1.00 95.94 178 ASP A N 1
ATOM 1410 C CA . ASP A 1 178 ? -1.331 4.156 -16.376 1.00 95.94 178 ASP A CA 1
ATOM 1411 C C . ASP A 1 178 ? -1.708 5.613 -16.681 1.00 95.94 178 ASP A C 1
ATOM 1413 O O . ASP A 1 178 ? -1.653 6.010 -17.840 1.00 95.94 178 ASP A O 1
ATOM 1417 N N . HIS A 1 179 ? -2.034 6.424 -15.668 1.00 94.06 179 HIS A N 1
ATOM 1418 C CA . HIS A 1 179 ? -2.311 7.857 -15.842 1.00 94.06 179 HIS A CA 1
ATOM 1419 C C . HIS A 1 179 ? -1.058 8.740 -15.779 1.00 94.06 179 HIS A C 1
ATOM 1421 O O . HIS A 1 179 ? -1.139 9.921 -16.108 1.00 94.06 179 HIS A O 1
ATOM 1427 N N . ILE A 1 180 ? 0.100 8.189 -15.405 1.00 94.31 180 ILE A N 1
ATOM 1428 C CA . ILE A 1 180 ? 1.376 8.914 -15.404 1.00 94.31 180 ILE A CA 1
ATOM 1429 C C . ILE A 1 180 ? 1.908 8.912 -16.836 1.00 94.31 180 ILE A C 1
ATOM 1431 O O . ILE A 1 180 ? 2.374 7.880 -17.322 1.00 94.31 180 ILE A O 1
ATOM 1435 N N . GLN A 1 181 ? 1.833 10.048 -17.526 1.00 94.69 181 GLN A N 1
ATOM 1436 C CA . GLN A 1 181 ? 2.245 10.161 -18.928 1.00 94.69 181 GLN A CA 1
ATOM 1437 C C . GLN A 1 181 ? 3.709 10.582 -19.063 1.00 94.69 181 GLN A C 1
ATOM 1439 O O . GLN A 1 181 ? 4.407 10.146 -19.979 1.00 94.69 181 GLN A O 1
ATOM 1444 N N . THR A 1 182 ? 4.172 11.423 -18.145 1.00 93.56 182 THR A N 1
ATOM 1445 C CA . THR A 1 182 ? 5.480 12.076 -18.159 1.00 93.56 182 THR A CA 1
ATOM 1446 C C . THR A 1 182 ? 6.132 12.040 -16.778 1.00 93.56 182 THR A C 1
ATOM 1448 O O . THR A 1 182 ? 5.492 11.741 -15.773 1.00 93.56 182 THR A O 1
ATOM 1451 N N . GLU A 1 183 ? 7.424 12.366 -16.708 1.00 91.88 183 GLU A N 1
ATOM 1452 C CA . GLU A 1 183 ? 8.120 12.511 -15.424 1.00 91.88 183 GLU A CA 1
ATOM 1453 C C . GLU A 1 183 ? 7.537 13.643 -14.563 1.00 91.88 183 GLU A C 1
ATOM 1455 O O . GLU A 1 183 ? 7.560 13.554 -13.337 1.00 91.88 183 GLU A O 1
ATOM 1460 N N . ALA A 1 184 ? 6.964 14.679 -15.185 1.00 91.50 184 ALA A N 1
ATOM 1461 C CA . ALA A 1 184 ? 6.323 15.772 -14.461 1.00 91.50 184 ALA A CA 1
ATOM 1462 C C . ALA A 1 184 ? 5.110 15.289 -13.649 1.00 91.50 184 ALA A C 1
ATOM 1464 O O . ALA A 1 184 ? 4.903 15.769 -12.540 1.00 91.50 184 ALA A O 1
ATOM 1465 N N . ASP A 1 185 ? 4.382 14.279 -14.137 1.00 90.62 185 ASP A N 1
ATOM 1466 C CA . ASP A 1 185 ? 3.211 13.715 -13.446 1.00 90.62 185 ASP A CA 1
ATOM 1467 C C . ASP A 1 185 ? 3.586 12.949 -12.161 1.00 90.62 185 ASP A C 1
ATOM 1469 O O . ASP A 1 185 ? 2.724 12.628 -11.345 1.00 90.62 185 ASP A O 1
ATOM 1473 N N . LEU A 1 186 ? 4.875 12.646 -11.959 1.00 89.19 186 LEU A N 1
ATOM 1474 C CA . LEU A 1 186 ? 5.383 12.060 -10.714 1.00 89.19 186 LEU A CA 1
ATOM 1475 C C . LEU A 1 186 ? 5.596 13.101 -9.614 1.00 89.19 186 LEU A C 1
ATOM 1477 O O . LEU A 1 186 ? 5.797 12.715 -8.461 1.00 89.19 186 LEU A O 1
ATOM 1481 N N . GLN A 1 187 ? 5.587 14.391 -9.959 1.00 89.44 187 GLN A N 1
ATOM 1482 C CA . GLN A 1 187 ? 5.729 15.485 -9.009 1.00 89.44 187 GLN A CA 1
ATOM 1483 C C . GLN A 1 187 ? 4.338 15.895 -8.514 1.00 89.44 187 GLN A C 1
ATOM 1485 O O . GLN A 1 187 ? 3.540 16.410 -9.296 1.00 89.44 187 GLN A O 1
ATOM 1490 N N . PRO A 1 188 ? 4.016 15.672 -7.229 1.00 87.62 188 PRO A N 1
ATOM 1491 C CA . PRO A 1 188 ? 2.729 16.085 -6.690 1.00 87.62 188 PRO A CA 1
ATOM 1492 C C . PRO A 1 188 ? 2.581 17.610 -6.699 1.00 87.62 188 PRO A C 1
ATOM 1494 O O . PRO A 1 188 ? 3.572 18.324 -6.527 1.00 87.62 188 PRO A O 1
ATOM 1497 N N . ASP A 1 189 ? 1.347 18.104 -6.819 1.00 89.31 189 ASP A N 1
ATOM 1498 C CA . ASP A 1 189 ? 1.067 19.538 -6.734 1.00 89.31 189 ASP A CA 1
ATOM 1499 C C . ASP A 1 189 ? 1.451 20.074 -5.335 1.00 89.31 189 ASP A C 1
ATOM 1501 O O . ASP A 1 189 ? 0.934 19.588 -4.322 1.00 89.31 189 ASP A O 1
ATOM 1505 N N . PRO A 1 190 ? 2.352 21.070 -5.227 1.00 90.88 190 PRO A N 1
ATOM 1506 C CA . PRO A 1 190 ? 2.690 21.686 -3.948 1.00 90.88 190 PRO A CA 1
ATOM 1507 C C . PRO A 1 190 ? 1.494 22.302 -3.209 1.00 90.88 190 PRO A C 1
ATOM 1509 O O . PRO A 1 190 ? 1.557 22.417 -1.985 1.00 90.88 190 PRO A O 1
ATOM 1512 N N . ALA A 1 191 ? 0.428 22.695 -3.916 1.00 92.75 191 ALA A N 1
ATOM 1513 C CA . ALA A 1 191 ? -0.798 23.221 -3.315 1.00 92.75 191 ALA A CA 1
ATOM 1514 C C . ALA A 1 191 ? -1.562 22.159 -2.504 1.00 92.75 191 ALA A C 1
ATOM 1516 O O . ALA A 1 191 ? -2.214 22.496 -1.518 1.00 92.75 191 ALA A O 1
ATOM 1517 N N . ASP A 1 192 ? -1.404 20.883 -2.861 1.00 93.44 192 ASP A N 1
ATOM 1518 C CA . ASP A 1 192 ? -2.026 19.739 -2.188 1.00 93.44 192 ASP A CA 1
ATOM 1519 C C . ASP A 1 192 ? -1.200 19.234 -0.994 1.00 93.44 192 ASP A C 1
ATOM 1521 O O . ASP A 1 192 ? -1.527 18.219 -0.376 1.00 93.44 192 ASP A O 1
ATOM 1525 N N . LYS A 1 193 ? -0.090 19.903 -0.659 1.00 95.38 193 LYS A N 1
ATOM 1526 C CA . LYS A 1 193 ? 0.836 19.443 0.378 1.00 95.38 193 LYS A CA 1
ATOM 1527 C C . LYS A 1 193 ? 0.157 19.378 1.749 1.00 95.38 193 LYS A C 1
ATOM 1529 O O . LYS A 1 193 ? -0.223 20.392 2.329 1.00 95.38 193 LYS A O 1
ATOM 1534 N N . LEU A 1 194 ? 0.147 18.180 2.324 1.00 95.44 194 LEU A N 1
ATOM 1535 C CA . LEU A 1 194 ? -0.288 17.900 3.686 1.00 95.44 194 LEU A CA 1
ATOM 1536 C C . LEU A 1 194 ? 0.902 17.429 4.524 1.00 95.44 194 LEU A C 1
ATOM 1538 O O . LEU A 1 194 ? 1.579 16.464 4.166 1.00 95.44 194 LEU A O 1
ATOM 1542 N N . THR A 1 195 ? 1.139 18.075 5.663 1.00 97.06 195 THR A N 1
ATOM 1543 C CA . THR A 1 195 ? 2.176 17.680 6.627 1.00 97.06 195 THR A CA 1
ATOM 1544 C C . THR A 1 195 ? 1.559 17.267 7.952 1.00 97.06 195 THR A C 1
ATOM 1546 O O . THR A 1 195 ? 0.562 17.846 8.374 1.00 97.06 195 THR A O 1
ATOM 1549 N N . GLY A 1 196 ? 2.187 16.318 8.636 1.00 97.38 196 GLY A N 1
ATOM 1550 C CA . GLY A 1 196 ? 1.771 15.891 9.966 1.00 97.38 196 GLY A CA 1
ATOM 1551 C C . GLY A 1 196 ? 2.894 15.234 10.743 1.00 97.38 196 GLY A C 1
ATOM 1552 O O . GLY A 1 196 ? 4.001 15.063 10.225 1.00 97.38 196 GLY A O 1
ATOM 1553 N N . ARG A 1 197 ? 2.584 14.836 11.977 1.00 98.12 197 ARG A N 1
ATOM 1554 C CA . ARG A 1 197 ? 3.497 14.105 12.860 1.00 98.12 197 ARG A CA 1
ATOM 1555 C C . ARG A 1 197 ? 2.864 12.815 13.375 1.00 98.12 197 ARG A C 1
ATOM 1557 O O . ARG A 1 197 ? 1.682 12.802 13.699 1.00 98.12 197 ARG A O 1
ATOM 1564 N N . ILE A 1 198 ? 3.647 11.745 13.457 1.00 98.06 198 ILE A N 1
ATOM 1565 C CA . ILE A 1 198 ? 3.274 10.475 14.084 1.00 98.06 198 ILE A CA 1
ATOM 1566 C C . ILE A 1 198 ? 3.910 10.401 15.468 1.00 98.06 198 ILE A C 1
ATOM 1568 O O . ILE A 1 198 ? 5.124 10.591 15.606 1.00 98.06 198 ILE A O 1
ATOM 1572 N N . VAL A 1 199 ? 3.104 10.085 16.478 1.00 97.56 199 VAL A N 1
ATOM 1573 C CA . VAL A 1 199 ? 3.563 9.905 17.859 1.00 97.56 199 VAL A CA 1
ATOM 1574 C C . VAL A 1 199 ? 3.038 8.608 18.471 1.00 97.56 199 VAL A C 1
ATOM 1576 O O . VAL A 1 199 ? 2.019 8.065 18.040 1.00 97.56 199 VAL A O 1
ATOM 1579 N N . ASP A 1 200 ? 3.738 8.109 19.486 1.00 92.75 200 ASP A N 1
ATOM 1580 C CA . ASP A 1 200 ? 3.294 6.985 20.308 1.00 92.75 200 ASP A CA 1
ATOM 1581 C C . ASP A 1 200 ? 2.253 7.422 21.361 1.00 92.75 200 ASP A C 1
ATOM 1583 O O . ASP A 1 200 ? 1.856 8.591 21.455 1.00 92.75 200 ASP A O 1
ATOM 1587 N N . LEU A 1 201 ? 1.814 6.486 22.208 1.00 89.44 201 LEU A N 1
ATOM 1588 C CA . LEU A 1 201 ? 0.839 6.783 23.260 1.00 89.44 201 LEU A CA 1
ATOM 1589 C C . LEU A 1 201 ? 1.327 7.797 24.311 1.00 89.44 201 LEU A C 1
ATOM 1591 O O . LEU A 1 201 ? 0.499 8.449 24.957 1.00 89.44 201 LEU A O 1
ATOM 1595 N N . ASN A 1 202 ? 2.640 7.970 24.441 1.00 92.75 202 ASN A N 1
ATOM 1596 C CA . ASN A 1 202 ? 3.281 8.913 25.351 1.00 92.75 202 ASN A CA 1
ATOM 1597 C C . ASN A 1 202 ? 3.569 10.271 24.683 1.00 92.75 202 ASN A C 1
ATOM 1599 O O . ASN A 1 202 ? 4.116 11.161 25.332 1.00 92.75 202 ASN A O 1
ATOM 1603 N N . GLY A 1 203 ? 3.214 10.445 23.404 1.00 94.12 203 GLY A N 1
ATOM 1604 C CA . GLY A 1 203 ? 3.492 11.658 22.633 1.00 94.12 203 GLY A CA 1
ATOM 1605 C C . GLY A 1 203 ? 4.924 11.738 22.094 1.00 94.12 203 GLY A C 1
ATOM 1606 O O . GLY A 1 203 ? 5.347 12.797 21.628 1.00 94.12 203 GLY A O 1
ATOM 1607 N N . LYS A 1 204 ? 5.696 10.646 22.147 1.00 97.38 204 LYS A N 1
ATOM 1608 C CA . LYS A 1 204 ? 7.046 10.598 21.582 1.00 97.38 204 LYS A CA 1
ATOM 1609 C C . LYS A 1 204 ? 6.969 10.406 20.063 1.00 97.38 204 LYS A C 1
ATOM 1611 O O . LYS A 1 204 ? 6.197 9.562 19.611 1.00 97.38 204 LYS A O 1
ATOM 1616 N N . PRO A 1 205 ? 7.791 11.112 19.266 1.00 97.94 205 PRO A N 1
ATOM 1617 C CA . PRO A 1 205 ? 7.836 10.904 17.825 1.00 97.94 205 PRO A CA 1
ATOM 1618 C C . PRO A 1 205 ? 8.176 9.468 17.418 1.00 97.94 205 PRO A C 1
ATOM 1620 O O . PRO A 1 205 ? 9.097 8.861 17.973 1.00 97.94 205 PRO A O 1
ATOM 1623 N N . VAL A 1 206 ? 7.470 8.955 16.408 1.00 97.62 206 VAL A N 1
ATOM 1624 C CA . VAL A 1 206 ? 7.697 7.617 15.844 1.00 97.62 206 VAL A CA 1
ATOM 1625 C C . VAL A 1 206 ? 8.297 7.735 14.451 1.00 97.62 206 VAL A C 1
ATOM 1627 O O . VAL A 1 206 ? 7.635 8.188 13.517 1.00 97.62 206 VAL A O 1
ATOM 1630 N N . ALA A 1 207 ? 9.545 7.299 14.308 1.00 96.00 207 ALA A N 1
ATOM 1631 C CA . ALA A 1 207 ? 10.242 7.220 13.029 1.00 96.00 207 ALA A CA 1
ATOM 1632 C C . ALA A 1 207 ? 9.864 5.961 12.240 1.00 96.00 207 ALA A C 1
ATOM 1634 O O . ALA A 1 207 ? 9.457 4.966 12.831 1.00 96.00 207 ALA A O 1
ATOM 1635 N N . ASP A 1 208 ? 10.034 5.998 10.914 1.00 95.88 208 ASP A N 1
ATOM 1636 C CA . ASP A 1 208 ? 9.808 4.860 10.006 1.00 95.88 208 ASP A CA 1
ATOM 1637 C C . ASP A 1 208 ? 8.385 4.258 10.081 1.00 95.88 208 ASP A C 1
ATOM 1639 O O . ASP A 1 208 ? 8.149 3.125 9.651 1.00 95.88 208 ASP A O 1
ATOM 1643 N N . ALA A 1 209 ? 7.409 5.022 10.585 1.00 98.00 209 ALA A N 1
ATOM 1644 C CA . ALA A 1 209 ? 6.001 4.660 10.492 1.00 98.00 209 ALA A CA 1
ATOM 1645 C C . ALA A 1 209 ? 5.545 4.801 9.039 1.00 98.00 209 ALA A C 1
ATOM 1647 O O . ALA A 1 209 ? 5.812 5.811 8.387 1.00 98.00 209 ALA A O 1
ATOM 1648 N N . GLU A 1 210 ? 4.854 3.790 8.527 1.00 98.50 210 GLU A N 1
ATOM 1649 C CA . GLU A 1 210 ? 4.273 3.802 7.191 1.00 98.50 210 GLU A CA 1
ATOM 1650 C C . GLU A 1 210 ? 2.978 4.611 7.218 1.00 98.50 210 GLU A C 1
ATOM 1652 O O . GLU A 1 210 ? 2.061 4.291 7.973 1.00 98.50 210 GLU A O 1
ATOM 1657 N N . VAL A 1 211 ? 2.915 5.664 6.400 1.00 98.25 211 VAL A N 1
ATOM 1658 C CA . VAL A 1 211 ? 1.761 6.565 6.323 1.00 98.25 211 VAL A CA 1
ATOM 1659 C C . VAL A 1 211 ? 1.154 6.476 4.931 1.00 98.25 211 VAL A C 1
ATOM 1661 O O . VAL A 1 211 ? 1.788 6.848 3.942 1.00 98.25 211 VAL A O 1
ATOM 1664 N N . VAL A 1 212 ? -0.070 5.964 4.852 1.00 97.44 212 VAL A N 1
ATOM 1665 C CA . VAL A 1 212 ? -0.790 5.669 3.614 1.00 97.44 212 VAL A CA 1
ATOM 1666 C C . VAL A 1 212 ? -1.951 6.638 3.440 1.00 97.44 212 VAL A C 1
ATOM 1668 O O . VAL A 1 212 ? -2.781 6.801 4.333 1.00 97.44 212 VAL A O 1
ATOM 1671 N N . LEU A 1 213 ? -2.028 7.238 2.256 1.00 96.06 213 LEU A N 1
ATOM 1672 C CA . LEU A 1 213 ? -3.178 7.999 1.798 1.00 96.06 213 LEU A CA 1
ATOM 1673 C C . LEU A 1 213 ? -4.183 7.053 1.128 1.00 96.06 213 LEU A C 1
ATOM 1675 O O . LEU A 1 213 ? -3.874 6.399 0.126 1.00 96.06 213 LEU A O 1
ATOM 1679 N N . ILE A 1 214 ? -5.398 7.014 1.666 1.00 94.94 214 ILE A N 1
ATOM 1680 C CA . ILE A 1 214 ? -6.488 6.171 1.180 1.00 94.94 214 ILE A CA 1
ATOM 1681 C C . ILE A 1 214 ? -7.570 7.074 0.588 1.00 94.94 214 ILE A C 1
ATOM 1683 O O . ILE A 1 214 ? -8.272 7.779 1.310 1.00 94.94 214 ILE A O 1
ATOM 1687 N N . THR A 1 215 ? -7.686 7.052 -0.738 1.00 93.06 215 THR A N 1
ATOM 1688 C CA . THR A 1 215 ? -8.696 7.779 -1.522 1.00 93.06 215 THR A CA 1
ATOM 1689 C C . THR A 1 215 ? -9.735 6.811 -2.077 1.00 93.06 215 THR A C 1
ATOM 1691 O O . THR A 1 215 ? -9.538 5.592 -2.059 1.00 93.06 215 THR A O 1
ATOM 1694 N N . SER A 1 216 ? -10.836 7.343 -2.602 1.00 90.50 216 SER A N 1
ATOM 1695 C CA . SER A 1 216 ? -11.874 6.530 -3.233 1.00 90.50 216 SER A CA 1
ATOM 1696 C C . SER A 1 216 ? -11.316 5.759 -4.428 1.00 90.50 216 SER A C 1
ATOM 1698 O O . SER A 1 216 ? -10.423 6.227 -5.141 1.00 90.50 216 SER A O 1
ATOM 1700 N N . VAL A 1 217 ? -11.841 4.555 -4.651 1.00 90.00 217 VAL A N 1
ATOM 1701 C CA . VAL A 1 217 ? -11.510 3.780 -5.847 1.00 90.00 217 VAL A CA 1
ATOM 1702 C C . VAL A 1 217 ? -12.169 4.453 -7.063 1.00 90.00 217 VAL A C 1
ATOM 1704 O O . VAL A 1 217 ? -13.372 4.721 -7.003 1.00 90.00 217 VAL A O 1
ATOM 1707 N N . PRO A 1 218 ? -11.426 4.709 -8.162 1.00 89.12 218 PRO A N 1
ATOM 1708 C CA . PRO A 1 218 ? -11.976 5.295 -9.382 1.00 89.12 218 PRO A CA 1
ATOM 1709 C C . PRO A 1 218 ? -13.280 4.638 -9.845 1.00 89.12 218 PRO A C 1
ATOM 1711 O O . PRO A 1 218 ? -13.442 3.416 -9.780 1.00 89.12 218 PRO A O 1
ATOM 1714 N N . GLU A 1 219 ? -14.213 5.441 -10.362 1.00 88.50 219 GLU A N 1
ATOM 1715 C CA . GLU A 1 219 ? -15.536 4.954 -10.775 1.00 88.50 219 GLU A CA 1
ATOM 1716 C C . GLU A 1 219 ? -15.473 3.853 -11.840 1.00 88.50 219 GLU A C 1
ATOM 1718 O O . GLU A 1 219 ? -16.294 2.935 -11.813 1.00 88.50 219 GLU A O 1
ATOM 1723 N N . SER A 1 220 ? -14.454 3.903 -12.701 1.00 88.06 220 SER A N 1
ATOM 1724 C CA . SER A 1 220 ? -14.176 2.938 -13.770 1.00 88.06 220 SER A CA 1
ATOM 1725 C C . SER A 1 220 ? -13.793 1.535 -13.282 1.00 88.06 220 SER A C 1
ATOM 1727 O O . SER A 1 220 ? -13.770 0.595 -14.078 1.00 88.06 220 SER A O 1
ATOM 1729 N N . ILE A 1 221 ? -13.486 1.366 -11.993 1.00 87.38 221 ILE A N 1
ATOM 1730 C CA . ILE A 1 221 ? -13.165 0.072 -11.386 1.00 87.38 221 ILE A CA 1
ATOM 1731 C C . ILE A 1 221 ? -14.433 -0.509 -10.752 1.00 87.38 221 ILE A C 1
ATOM 1733 O O . ILE A 1 221 ? -15.176 0.182 -10.050 1.00 87.38 221 ILE A O 1
ATOM 1737 N N . SER A 1 222 ? -14.691 -1.792 -11.019 1.00 83.38 222 SER A N 1
ATOM 1738 C CA . SER A 1 222 ? -15.937 -2.468 -10.639 1.00 83.38 222 SER A CA 1
ATOM 1739 C C . SER A 1 222 ? -16.106 -2.639 -9.130 1.00 83.38 222 SER A C 1
ATOM 1741 O O . SER A 1 222 ? -17.222 -2.522 -8.630 1.00 83.38 222 SER A O 1
ATOM 1743 N N . TYR A 1 223 ? -15.021 -2.894 -8.398 1.00 82.56 223 TYR A N 1
ATOM 1744 C CA . TYR A 1 223 ? -15.037 -2.953 -6.939 1.00 82.56 223 TYR A CA 1
ATOM 1745 C C . TYR A 1 223 ? -14.776 -1.565 -6.339 1.00 82.56 223 TYR A C 1
ATOM 1747 O O . TYR A 1 223 ? -14.018 -0.775 -6.900 1.00 82.56 223 TYR A O 1
ATOM 1755 N N . LYS A 1 224 ? -15.410 -1.255 -5.201 1.00 85.19 224 LYS A N 1
ATOM 1756 C CA . LYS A 1 224 ? -15.296 0.058 -4.529 1.00 85.19 224 LYS A CA 1
ATOM 1757 C C . LYS A 1 224 ? -14.430 0.050 -3.276 1.00 85.19 224 LYS A C 1
ATOM 1759 O O . LYS A 1 224 ? -14.051 1.108 -2.782 1.00 85.19 224 LYS A O 1
ATOM 1764 N N . THR A 1 225 ? -14.048 -1.135 -2.822 1.00 87.12 225 THR A N 1
ATOM 1765 C CA . THR A 1 225 ? -13.227 -1.318 -1.634 1.00 87.12 225 THR A CA 1
ATOM 1766 C C . THR A 1 225 ? -11.744 -1.095 -1.935 1.00 87.12 225 THR A C 1
ATOM 1768 O O . THR A 1 225 ? -11.169 -1.689 -2.847 1.00 87.12 225 THR A O 1
ATOM 1771 N N . TYR A 1 226 ? -11.100 -0.242 -1.144 1.00 90.75 226 TYR A N 1
ATOM 1772 C CA . TYR A 1 226 ? -9.655 -0.089 -1.109 1.00 90.75 226 TYR A CA 1
ATOM 1773 C C . TYR A 1 226 ? -9.060 -1.271 -0.345 1.00 90.75 226 TYR A C 1
ATOM 1775 O O . TYR A 1 226 ? -9.029 -1.302 0.887 1.00 90.75 226 TYR A O 1
ATOM 1783 N N . GLU A 1 227 ? -8.602 -2.269 -1.090 1.00 89.25 227 GLU A N 1
ATOM 1784 C CA . GLU A 1 227 ? -7.943 -3.431 -0.510 1.00 89.25 227 GLU A CA 1
ATOM 1785 C C . GLU A 1 227 ? -6.466 -3.157 -0.231 1.00 89.25 227 GLU A C 1
ATOM 1787 O O . GLU A 1 227 ? -5.751 -2.531 -1.025 1.00 89.25 227 GLU A O 1
ATOM 1792 N N . MET A 1 228 ? -6.002 -3.671 0.902 1.00 91.25 228 MET A N 1
ATOM 1793 C CA . MET A 1 228 ? -4.588 -3.792 1.214 1.00 91.25 228 MET A CA 1
ATOM 1794 C C . MET A 1 228 ? -4.309 -5.059 2.003 1.00 91.25 228 MET A C 1
ATOM 1796 O O . MET A 1 228 ? -5.215 -5.652 2.583 1.00 91.25 228 MET A O 1
ATOM 1800 N N . ALA A 1 229 ? -3.042 -5.454 2.046 1.00 89.75 229 ALA A N 1
ATOM 1801 C CA . ALA A 1 229 ? -2.592 -6.569 2.861 1.00 89.75 229 ALA A CA 1
ATOM 1802 C C . ALA A 1 229 ? -1.479 -6.133 3.816 1.00 89.75 229 ALA A C 1
ATOM 1804 O O . ALA A 1 229 ? -0.602 -5.358 3.422 1.00 89.75 229 ALA A O 1
ATOM 1805 N N . LEU A 1 230 ? -1.500 -6.658 5.042 1.00 91.75 230 LEU A N 1
ATOM 1806 C CA . LEU A 1 230 ? -0.445 -6.459 6.032 1.00 91.75 230 LEU A CA 1
ATOM 1807 C C . LEU A 1 230 ? 0.312 -7.757 6.299 1.00 91.75 230 LEU A C 1
ATOM 1809 O O . LEU A 1 230 ? -0.283 -8.828 6.409 1.00 91.75 230 LEU A O 1
ATOM 1813 N N . VAL A 1 231 ? 1.620 -7.630 6.501 1.00 87.69 231 VAL A N 1
ATOM 1814 C CA . VAL A 1 231 ? 2.494 -8.699 6.990 1.00 87.69 231 VAL A CA 1
ATOM 1815 C C . VAL A 1 231 ? 3.275 -8.145 8.169 1.00 87.69 231 VAL A C 1
ATOM 1817 O O . VAL A 1 231 ? 4.000 -7.167 8.022 1.00 87.69 231 VAL A O 1
ATOM 1820 N N . GLN A 1 232 ? 3.086 -8.737 9.351 1.00 86.62 232 GLN A N 1
ATOM 1821 C CA . GLN A 1 232 ? 3.787 -8.353 10.586 1.00 86.62 232 GLN A CA 1
ATOM 1822 C C . GLN A 1 232 ? 3.796 -6.831 10.854 1.00 86.62 232 GLN A C 1
ATOM 1824 O O . GLN A 1 232 ? 4.836 -6.236 11.127 1.00 86.62 232 GLN A O 1
ATOM 1829 N N . GLY A 1 233 ? 2.631 -6.187 10.725 1.00 87.94 233 GLY A N 1
ATOM 1830 C CA . GLY A 1 233 ? 2.486 -4.756 11.003 1.00 87.94 233 GLY A CA 1
ATOM 1831 C C . GLY A 1 233 ? 3.122 -3.833 9.960 1.00 87.94 233 GLY A C 1
ATOM 1832 O O . GLY A 1 233 ? 3.347 -2.667 10.264 1.00 87.94 233 GLY A O 1
ATOM 1833 N N . ARG A 1 234 ? 3.419 -4.335 8.752 1.00 93.75 234 ARG A N 1
ATOM 1834 C CA . ARG A 1 234 ? 3.865 -3.566 7.576 1.00 93.75 23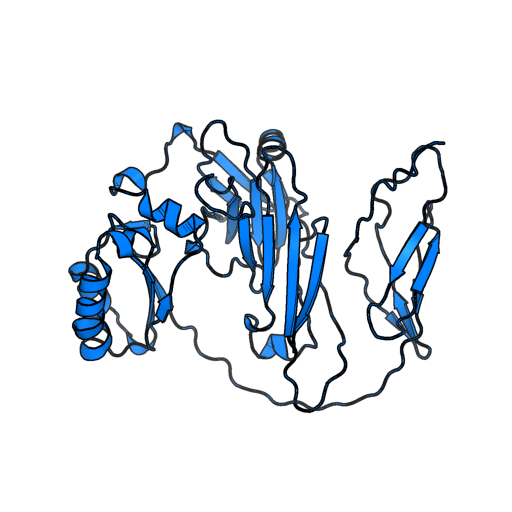4 ARG A CA 1
ATOM 1835 C C . ARG A 1 234 ? 2.936 -3.794 6.390 1.00 93.75 234 ARG A C 1
ATOM 1837 O O . ARG A 1 234 ? 2.335 -4.862 6.268 1.00 93.75 234 ARG A O 1
ATOM 1844 N N . ILE A 1 235 ? 2.872 -2.830 5.476 1.00 93.88 235 ILE A N 1
ATOM 1845 C CA . ILE A 1 235 ? 2.203 -2.999 4.182 1.00 93.88 235 ILE A CA 1
ATOM 1846 C C . ILE A 1 235 ? 2.922 -4.078 3.357 1.00 93.88 235 ILE A C 1
ATOM 1848 O O . ILE A 1 235 ? 4.123 -3.978 3.107 1.00 93.88 235 ILE A O 1
ATOM 1852 N N . ARG A 1 236 ? 2.185 -5.091 2.877 1.00 86.06 236 ARG A N 1
ATOM 1853 C CA . ARG A 1 236 ? 2.737 -6.209 2.086 1.00 86.06 236 ARG A CA 1
ATOM 1854 C C . ARG A 1 236 ? 3.405 -5.734 0.794 1.00 86.06 236 ARG A C 1
ATOM 1856 O O . ARG A 1 236 ? 4.521 -6.149 0.490 1.00 86.06 236 ARG A O 1
ATOM 1863 N N . ASN A 1 237 ? 2.711 -4.875 0.043 1.00 86.69 237 ASN A N 1
ATOM 1864 C CA . ASN A 1 237 ? 3.137 -4.376 -1.267 1.00 86.69 237 ASN A CA 1
ATOM 1865 C C . ASN A 1 237 ? 3.096 -2.836 -1.305 1.00 86.69 237 ASN A C 1
ATOM 1867 O O . ASN A 1 237 ? 2.158 -2.267 -1.862 1.00 86.69 237 ASN A O 1
ATOM 1871 N N . PRO A 1 238 ? 4.106 -2.134 -0.755 1.00 89.50 238 PRO A N 1
ATOM 1872 C CA . PRO A 1 238 ? 4.111 -0.668 -0.670 1.00 89.50 238 PRO A CA 1
ATOM 1873 C C . PRO A 1 238 ? 3.907 0.056 -2.009 1.00 89.50 238 PRO A C 1
ATOM 1875 O O . PRO A 1 238 ? 3.332 1.138 -2.049 1.00 89.50 238 PRO A O 1
ATOM 1878 N N . ILE A 1 239 ? 4.346 -0.556 -3.115 1.00 88.19 239 ILE A N 1
ATOM 1879 C CA . ILE A 1 239 ? 4.243 0.011 -4.468 1.00 88.19 239 ILE A CA 1
ATOM 1880 C C . ILE A 1 239 ? 2.795 0.151 -4.965 1.00 88.19 239 ILE A C 1
ATOM 1882 O O . ILE A 1 239 ? 2.535 0.913 -5.887 1.00 88.19 239 ILE A O 1
ATOM 1886 N N . GLU A 1 240 ? 1.835 -0.543 -4.349 1.00 90.19 240 GLU A N 1
ATOM 1887 C CA . GLU A 1 240 ? 0.416 -0.406 -4.694 1.00 90.19 240 GLU A CA 1
ATOM 1888 C C . GLU A 1 240 ? -0.270 0.785 -4.017 1.00 90.19 240 GLU A C 1
ATOM 1890 O O . GLU A 1 240 ? -1.467 1.022 -4.224 1.00 90.19 240 GLU A O 1
ATOM 1895 N N . HIS A 1 241 ? 0.446 1.529 -3.176 1.00 92.81 241 HIS A N 1
ATOM 1896 C CA . HIS A 1 241 ? -0.149 2.515 -2.289 1.00 92.81 241 HIS A CA 1
ATOM 1897 C C . HIS A 1 241 ? 0.530 3.879 -2.408 1.00 92.81 241 HIS A C 1
ATOM 1899 O O . HIS A 1 241 ? 1.747 4.005 -2.539 1.00 92.81 241 HIS A O 1
ATOM 1905 N N . ARG A 1 242 ? -0.282 4.936 -2.308 1.00 91.88 242 ARG A N 1
ATOM 1906 C CA . ARG A 1 242 ? 0.204 6.310 -2.170 1.00 91.88 242 ARG A CA 1
ATOM 1907 C C . ARG A 1 242 ? 0.647 6.494 -0.725 1.00 91.88 242 ARG A C 1
ATOM 1909 O O . ARG A 1 242 ? -0.180 6.742 0.146 1.00 91.88 242 ARG A O 1
ATOM 1916 N N . MET A 1 243 ? 1.933 6.294 -0.461 1.00 94.88 243 MET A N 1
ATOM 1917 C CA . MET A 1 243 ? 2.446 6.275 0.905 1.00 94.88 243 MET A CA 1
ATOM 1918 C C . MET A 1 243 ? 3.825 6.911 1.057 1.00 94.88 243 MET A C 1
ATOM 1920 O O . MET A 1 243 ? 4.610 7.026 0.110 1.00 94.88 243 MET A O 1
ATOM 1924 N N . THR A 1 244 ? 4.122 7.286 2.291 1.00 95.44 244 THR A N 1
ATOM 1925 C CA . THR A 1 244 ? 5.416 7.794 2.734 1.00 95.44 244 THR A CA 1
ATOM 1926 C C . THR A 1 244 ? 5.824 7.110 4.039 1.00 95.44 244 THR A C 1
ATOM 1928 O O . THR A 1 244 ? 5.105 6.249 4.553 1.00 95.44 244 THR A O 1
ATOM 1931 N N . ARG A 1 245 ? 6.986 7.486 4.569 1.00 96.94 245 ARG A N 1
ATOM 1932 C CA . ARG A 1 245 ? 7.422 7.099 5.907 1.00 96.94 245 ARG A CA 1
ATOM 1933 C C . ARG A 1 245 ? 7.758 8.325 6.734 1.00 96.94 245 ARG A C 1
ATOM 1935 O O . ARG A 1 245 ? 8.252 9.310 6.186 1.00 96.94 245 ARG A O 1
ATOM 1942 N N . SER A 1 246 ? 7.487 8.259 8.031 1.00 97.62 246 SER A N 1
ATOM 1943 C CA . SER A 1 246 ? 7.860 9.330 8.949 1.00 97.62 246 SER A CA 1
ATOM 1944 C C . SER A 1 246 ? 9.377 9.397 9.159 1.00 97.62 246 SER A C 1
ATOM 1946 O O . SER A 1 246 ? 10.073 8.376 9.175 1.00 97.62 246 SER A O 1
ATOM 1948 N N . ASN A 1 247 ? 9.907 10.609 9.323 1.00 96.25 247 ASN A N 1
ATOM 1949 C CA . ASN A 1 247 ? 11.322 10.837 9.623 1.00 96.25 247 ASN A CA 1
ATOM 1950 C C . ASN A 1 247 ? 11.637 10.613 11.120 1.00 96.25 247 ASN A C 1
ATOM 1952 O O . ASN A 1 247 ? 10.778 10.215 11.903 1.00 96.25 247 ASN A O 1
ATOM 1956 N N . SER A 1 248 ? 12.872 10.898 11.549 1.00 95.56 248 SER A N 1
ATOM 1957 C CA . SER A 1 248 ? 13.295 10.745 12.954 1.00 95.56 248 SER A CA 1
ATOM 1958 C C . SER A 1 248 ? 12.525 11.616 13.958 1.00 95.56 248 SER A C 1
ATOM 1960 O O . SER A 1 248 ? 12.524 11.307 15.146 1.00 95.56 248 SER A O 1
ATOM 1962 N N . GLN A 1 249 ? 11.867 12.679 13.490 1.00 96.75 249 GLN A N 1
ATOM 1963 C CA . GLN A 1 249 ? 10.987 13.555 14.269 1.00 96.75 249 GLN A CA 1
ATOM 1964 C C . GLN A 1 249 ? 9.506 13.167 14.138 1.00 96.75 249 GLN A C 1
ATOM 1966 O O . GLN A 1 249 ? 8.626 13.906 14.577 1.00 96.75 249 GLN A O 1
ATOM 1971 N N . GLY A 1 250 ? 9.212 12.007 13.544 1.00 96.81 250 GLY A N 1
ATOM 1972 C CA . GLY A 1 250 ? 7.854 11.537 13.297 1.00 96.81 250 GLY A CA 1
ATOM 1973 C C . GLY A 1 250 ? 7.132 12.296 12.185 1.00 96.81 250 GLY A C 1
ATOM 1974 O O . GLY A 1 250 ? 5.956 12.041 11.948 1.00 96.81 250 GLY A O 1
ATOM 1975 N N . GLU A 1 251 ? 7.795 13.216 11.490 1.00 98.38 251 GLU A N 1
ATOM 1976 C CA . GLU A 1 251 ? 7.155 14.066 10.490 1.00 98.38 251 GLU A CA 1
ATOM 1977 C C . GLU A 1 251 ? 6.972 13.316 9.174 1.00 98.38 251 GLU A C 1
ATOM 1979 O O . GLU A 1 251 ? 7.849 12.563 8.742 1.00 98.38 251 GLU A O 1
ATOM 1984 N N . PHE A 1 252 ? 5.850 13.560 8.507 1.00 97.75 252 PHE A N 1
ATOM 1985 C CA . PHE A 1 252 ? 5.546 13.000 7.196 1.00 97.75 252 PHE A CA 1
ATOM 1986 C C . PHE A 1 252 ? 4.955 14.061 6.262 1.00 97.75 252 PHE A C 1
ATOM 1988 O O . PHE A 1 252 ? 4.492 15.121 6.685 1.00 97.75 252 PHE A O 1
ATOM 1995 N N . THR A 1 253 ? 4.971 13.775 4.960 1.00 97.00 253 THR A N 1
ATOM 1996 C CA . THR A 1 253 ? 4.325 14.604 3.935 1.00 97.00 253 THR A CA 1
ATOM 1997 C C . THR A 1 253 ? 3.555 13.726 2.956 1.00 97.00 253 THR A C 1
ATOM 1999 O O . THR A 1 253 ? 4.091 12.740 2.448 1.00 97.00 253 THR A O 1
ATOM 2002 N N . LEU A 1 254 ? 2.304 14.096 2.698 1.00 96.31 254 LEU A N 1
ATOM 2003 C CA . LEU A 1 254 ? 1.408 13.498 1.712 1.00 96.31 254 LEU A CA 1
ATOM 2004 C C . LEU A 1 254 ? 0.845 14.590 0.794 1.00 96.31 254 LEU A C 1
ATOM 2006 O O . LEU A 1 254 ? 0.990 15.777 1.071 1.00 96.31 254 LEU A O 1
ATOM 2010 N N . TYR A 1 255 ? 0.192 14.167 -0.286 1.00 95.06 255 TYR A N 1
ATOM 2011 C CA . TYR A 1 255 ? -0.413 15.054 -1.283 1.00 95.06 255 TYR A CA 1
ATOM 2012 C C . TYR A 1 255 ? -1.816 14.541 -1.644 1.00 95.06 255 TYR A C 1
ATOM 2014 O O . TYR A 1 255 ? -1.981 13.870 -2.670 1.00 95.06 255 TYR A O 1
ATOM 2022 N N . PRO A 1 256 ? -2.802 14.685 -0.741 1.00 94.12 256 PRO A N 1
ATOM 2023 C CA . PRO A 1 256 ? -4.187 14.320 -1.020 1.00 94.12 256 PRO A CA 1
ATOM 2024 C C . PRO A 1 256 ? -4.769 15.127 -2.187 1.00 94.12 256 PRO A C 1
ATOM 2026 O O . PRO A 1 256 ? -4.495 16.315 -2.276 1.00 94.12 256 PRO A O 1
ATOM 2029 N N . PRO A 1 257 ? -5.598 14.519 -3.054 1.00 88.69 257 PRO A N 1
ATOM 2030 C CA . PRO A 1 257 ? -6.272 15.261 -4.115 1.00 88.69 257 PRO A CA 1
ATOM 2031 C C . PRO A 1 257 ? -7.230 16.311 -3.533 1.00 88.69 257 PRO A C 1
ATOM 2033 O O . PRO A 1 257 ? -7.980 16.031 -2.589 1.00 88.69 257 PRO A O 1
ATOM 2036 N N . ALA A 1 258 ? -7.209 17.518 -4.101 1.00 87.06 258 ALA A N 1
ATOM 2037 C CA . ALA A 1 258 ? -8.060 18.621 -3.673 1.00 87.06 258 ALA A CA 1
ATOM 2038 C C . ALA A 1 258 ? -9.559 18.270 -3.724 1.00 87.06 258 ALA A C 1
ATOM 2040 O O . ALA A 1 258 ? -10.062 17.719 -4.700 1.00 87.06 258 ALA A O 1
ATOM 2041 N N . GLY A 1 259 ? -10.294 18.643 -2.673 1.00 86.94 259 GLY A N 1
ATOM 2042 C CA . GLY A 1 259 ? -11.756 18.511 -2.618 1.00 86.94 259 GLY A CA 1
ATOM 2043 C C . GLY A 1 259 ? -12.290 17.090 -2.408 1.00 86.94 259 GLY A C 1
ATOM 2044 O O . GLY A 1 259 ? -13.505 16.914 -2.328 1.00 86.94 259 GLY A O 1
ATOM 2045 N N . GLU A 1 260 ? -11.426 16.082 -2.276 1.00 90.56 260 GLU A N 1
ATOM 2046 C CA . GLU A 1 260 ? -11.845 14.705 -2.019 1.00 90.56 260 GLU A CA 1
ATOM 2047 C C . GLU A 1 260 ? -11.843 14.358 -0.526 1.00 90.56 260 GLU A C 1
ATOM 2049 O O . GLU A 1 260 ? -11.035 14.849 0.267 1.00 90.56 260 GLU A O 1
ATOM 2054 N N . LYS A 1 261 ? -12.737 13.443 -0.141 1.00 93.69 261 LYS A N 1
ATOM 2055 C CA . LYS A 1 261 ? -12.677 12.777 1.161 1.00 93.69 261 LYS A CA 1
ATOM 2056 C C . LYS A 1 261 ? -11.648 11.660 1.102 1.00 93.69 261 LYS A C 1
ATOM 2058 O O . LYS A 1 261 ? -11.664 10.827 0.197 1.00 93.69 261 LYS A O 1
ATOM 2063 N N . TYR A 1 262 ? -10.778 11.622 2.097 1.00 94.31 262 TYR A N 1
ATOM 2064 C CA . TYR A 1 262 ? -9.726 10.624 2.191 1.00 94.31 262 TYR A CA 1
ATOM 2065 C C . TYR A 1 262 ? -9.458 10.273 3.642 1.00 94.31 262 TYR A C 1
ATOM 2067 O O . TYR A 1 262 ? -9.789 11.018 4.568 1.00 94.31 262 TYR A O 1
ATOM 2075 N N . TYR A 1 263 ? -8.798 9.141 3.817 1.00 94.81 263 TYR A N 1
ATOM 2076 C CA . TYR A 1 263 ? -8.264 8.737 5.097 1.00 94.81 263 TYR A CA 1
ATOM 2077 C C . TYR A 1 263 ? -6.743 8.714 5.079 1.00 94.81 263 TYR A C 1
ATOM 2079 O O . TYR A 1 263 ? -6.113 8.480 4.043 1.00 94.81 263 TYR A O 1
ATOM 2087 N N . ILE A 1 264 ? -6.165 8.934 6.253 1.00 96.44 264 ILE A N 1
ATOM 2088 C CA . ILE A 1 264 ? -4.745 8.764 6.517 1.00 96.44 264 ILE A CA 1
ATOM 2089 C C . ILE A 1 264 ? -4.615 7.593 7.476 1.00 96.44 264 ILE A C 1
ATOM 2091 O O . ILE A 1 264 ? -5.151 7.610 8.584 1.00 96.44 264 ILE A O 1
ATOM 2095 N N . MET A 1 265 ? -3.904 6.567 7.037 1.00 95.94 265 MET A N 1
ATOM 2096 C CA . MET A 1 265 ? -3.583 5.414 7.860 1.00 95.94 265 MET A CA 1
ATOM 2097 C C . MET A 1 265 ? -2.105 5.458 8.216 1.00 95.94 265 MET A C 1
ATOM 2099 O O . MET A 1 265 ? -1.270 5.581 7.325 1.00 95.94 265 MET A O 1
ATOM 2103 N N . ALA A 1 266 ? -1.780 5.331 9.495 1.00 97.38 266 ALA A N 1
ATOM 2104 C CA . ALA A 1 266 ? -0.415 5.242 9.986 1.00 97.38 266 ALA A CA 1
ATOM 2105 C C . ALA A 1 266 ? -0.213 3.914 10.719 1.00 97.38 266 ALA A C 1
ATOM 2107 O O . ALA A 1 266 ? -1.055 3.503 11.518 1.00 97.38 266 ALA A O 1
ATOM 2108 N N . LEU A 1 267 ? 0.908 3.245 10.463 1.00 97.19 267 LEU A N 1
ATOM 2109 C CA . LEU A 1 267 ? 1.252 1.988 11.121 1.00 97.19 267 LEU A CA 1
ATOM 2110 C C . LEU A 1 267 ? 2.756 1.844 11.347 1.00 97.19 267 LEU A C 1
ATOM 2112 O O . LEU A 1 267 ? 3.579 2.252 10.528 1.00 97.19 267 LEU A O 1
ATOM 2116 N N . HIS A 1 268 ? 3.113 1.226 12.464 1.00 97.06 268 HIS A N 1
ATOM 2117 C CA . HIS A 1 268 ? 4.476 0.846 12.805 1.00 97.06 268 HIS A CA 1
ATOM 2118 C C . HIS A 1 268 ? 4.434 -0.480 13.578 1.00 97.06 268 HIS A C 1
ATOM 2120 O O . HIS A 1 268 ? 3.689 -0.560 14.559 1.00 97.06 268 HIS A O 1
ATOM 2126 N N . PRO A 1 269 ? 5.239 -1.502 13.222 1.00 91.19 269 PRO A N 1
ATOM 2127 C CA . PRO A 1 269 ? 5.143 -2.838 13.822 1.00 91.19 269 PRO A CA 1
ATOM 2128 C C . PRO A 1 269 ? 5.166 -2.825 15.350 1.00 91.19 269 PRO A C 1
ATOM 2130 O O . PRO A 1 269 ? 4.329 -3.439 15.993 1.00 91.19 269 PRO A O 1
ATOM 2133 N N . GLU A 1 270 ? 6.066 -2.037 15.934 1.00 91.31 270 GLU A N 1
ATOM 2134 C CA . GLU A 1 270 ? 6.248 -2.000 17.390 1.00 91.31 270 GLU A CA 1
ATOM 2135 C C . GLU A 1 270 ? 5.390 -0.948 18.103 1.00 91.31 270 GLU A C 1
ATOM 2137 O O . GLU A 1 270 ? 5.145 -1.074 19.297 1.00 91.31 270 GLU A O 1
ATOM 2142 N N . GLN A 1 271 ? 4.968 0.110 17.401 1.00 92.12 271 GLN A N 1
ATOM 2143 C CA . GLN A 1 271 ? 4.380 1.292 18.050 1.00 92.12 271 GLN A CA 1
ATOM 2144 C C . GLN A 1 271 ? 2.868 1.353 17.882 1.00 92.12 271 GLN A C 1
ATOM 2146 O O . GLN A 1 271 ? 2.197 1.967 18.708 1.00 92.12 271 GLN A O 1
ATOM 2151 N N . GLY A 1 272 ? 2.324 0.695 16.853 1.00 90.69 272 GLY A N 1
ATOM 2152 C CA . GLY A 1 272 ? 0.887 0.547 16.713 1.00 90.69 272 GLY A CA 1
ATOM 2153 C C . GLY A 1 272 ? 0.320 0.930 15.358 1.00 90.69 272 GLY A C 1
ATOM 2154 O O . GLY A 1 272 ? 1.009 0.971 14.340 1.00 90.69 272 GLY A O 1
ATOM 2155 N N . PHE A 1 273 ? -0.971 1.231 15.385 1.00 92.75 273 PHE A N 1
ATOM 2156 C CA . PHE A 1 273 ? -1.802 1.547 14.238 1.00 92.75 273 PHE A CA 1
ATOM 2157 C C . PHE A 1 273 ? -2.739 2.702 14.573 1.00 92.75 273 PHE A C 1
ATOM 2159 O O . PHE A 1 273 ? -3.291 2.780 15.672 1.00 92.75 273 PHE A O 1
ATOM 2166 N N . LYS A 1 274 ? -2.979 3.582 13.606 1.00 91.81 274 LYS A N 1
ATOM 2167 C CA . LYS A 1 274 ? -4.086 4.531 13.653 1.00 91.81 274 LYS A CA 1
ATOM 2168 C C . LYS A 1 274 ? -4.595 4.800 12.253 1.00 91.81 274 LYS A C 1
ATOM 2170 O O . LYS A 1 274 ? -3.881 4.706 11.259 1.00 91.81 274 LYS A O 1
ATOM 2175 N N . PHE A 1 275 ? -5.855 5.174 12.207 1.00 88.88 275 PHE A N 1
ATOM 2176 C CA . PHE A 1 275 ? -6.537 5.573 11.005 1.00 88.88 275 PHE A CA 1
ATOM 2177 C C . PHE A 1 275 ? -7.426 6.771 11.327 1.00 88.88 275 PHE A C 1
ATOM 2179 O O . PHE A 1 275 ? -8.194 6.715 12.293 1.00 88.88 275 PHE A O 1
ATOM 2186 N N . ASP A 1 276 ? -7.296 7.833 10.534 1.00 91.62 276 ASP A N 1
ATOM 2187 C CA . ASP A 1 276 ? -7.976 9.113 10.715 1.00 91.62 276 ASP A CA 1
ATOM 2188 C C . ASP A 1 276 ? -8.615 9.577 9.404 1.00 91.62 276 ASP A C 1
ATOM 2190 O O . ASP A 1 276 ? -8.052 9.411 8.320 1.00 91.62 276 ASP A O 1
ATOM 2194 N N . SER A 1 277 ? -9.795 10.189 9.494 1.00 92.62 277 SER A N 1
ATOM 2195 C CA . SER A 1 277 ? -10.370 10.943 8.380 1.00 92.62 277 SER A CA 1
ATOM 2196 C C . SER A 1 277 ? -9.619 12.251 8.152 1.00 92.62 277 SER A C 1
ATOM 2198 O O . SER A 1 277 ? -9.039 12.802 9.087 1.00 92.62 277 SER A O 1
ATOM 2200 N N . ASN A 1 278 ? -9.675 12.796 6.934 1.00 92.94 278 ASN A N 1
ATOM 2201 C CA . ASN A 1 278 ? -9.137 14.128 6.642 1.00 92.94 278 ASN A CA 1
ATOM 2202 C C . ASN A 1 278 ? -9.713 15.212 7.572 1.00 92.94 278 ASN A C 1
ATOM 2204 O O . ASN A 1 278 ? -8.967 16.054 8.060 1.00 92.94 278 ASN A O 1
ATOM 2208 N N . GLU A 1 279 ? -11.015 15.153 7.866 1.00 90.94 279 GLU A N 1
ATOM 2209 C CA . GLU A 1 279 ? -11.698 16.070 8.790 1.00 90.94 279 GLU A CA 1
ATOM 2210 C C . GLU A 1 279 ? -11.142 15.976 10.220 1.00 90.94 279 GLU A C 1
ATOM 2212 O O . GLU A 1 279 ? -10.852 16.997 10.841 1.00 90.94 279 GLU A O 1
ATOM 2217 N N . TYR A 1 280 ? -10.953 14.758 10.739 1.00 90.31 280 TYR A N 1
ATOM 2218 C CA . TYR A 1 280 ? -10.415 14.560 12.084 1.00 90.31 280 TYR A CA 1
ATOM 2219 C C . TYR A 1 280 ? -8.940 14.954 12.150 1.00 90.31 280 TYR A C 1
ATOM 2221 O O . TYR A 1 280 ? -8.543 15.703 13.042 1.00 90.31 280 TYR A O 1
ATOM 2229 N N . PHE A 1 281 ? -8.139 14.537 11.167 1.00 93.62 281 PHE A N 1
ATOM 2230 C CA . PHE A 1 281 ? -6.726 14.890 11.094 1.00 93.62 281 PHE A CA 1
ATOM 2231 C C . PHE A 1 281 ? -6.515 16.409 11.045 1.00 93.62 281 PHE A C 1
ATOM 2233 O O . PHE A 1 281 ? -5.690 16.919 11.798 1.00 93.62 281 PHE A O 1
ATOM 2240 N N . ALA A 1 282 ? -7.308 17.143 10.257 1.00 90.81 282 ALA A N 1
ATOM 2241 C CA . ALA A 1 282 ? -7.217 18.603 10.164 1.00 90.81 282 ALA A CA 1
ATOM 2242 C C . ALA A 1 282 ? -7.440 19.331 11.506 1.00 90.81 282 ALA A C 1
ATOM 2244 O O . ALA A 1 282 ? -6.992 20.465 11.668 1.00 90.81 282 ALA A O 1
ATOM 2245 N N . SER A 1 283 ? -8.112 18.695 12.475 1.00 88.81 283 SER A N 1
ATOM 2246 C CA . SER A 1 283 ? -8.347 19.269 13.808 1.00 88.81 283 SER A CA 1
ATOM 2247 C C . SER A 1 283 ? -7.166 19.124 14.779 1.00 88.81 283 SER A C 1
ATOM 2249 O O . SER A 1 283 ? -7.114 19.844 15.774 1.00 88.81 283 SER A O 1
ATOM 2251 N N . GLN A 1 284 ? -6.215 18.225 14.499 1.00 89.81 284 GLN A N 1
ATOM 2252 C CA . GLN A 1 284 ? -5.110 17.892 15.412 1.00 89.81 284 GLN A CA 1
ATOM 2253 C C . GLN A 1 284 ? -3.712 17.975 14.778 1.00 89.81 284 GLN A C 1
ATOM 2255 O O . GLN A 1 284 ? -2.748 18.253 15.486 1.00 89.81 284 GLN A O 1
ATOM 2260 N N . ASN A 1 285 ? -3.582 17.750 13.464 1.00 89.31 285 ASN A N 1
ATOM 2261 C CA . ASN A 1 285 ? -2.320 17.683 12.705 1.00 89.31 285 ASN A CA 1
ATOM 2262 C C . ASN A 1 285 ? -1.267 16.690 13.246 1.00 89.31 285 ASN A C 1
ATOM 2264 O O . ASN A 1 285 ? -0.104 16.699 12.832 1.00 89.31 285 ASN A O 1
ATOM 2268 N N . GLU A 1 286 ? -1.677 15.791 14.135 1.00 95.50 286 GLU A N 1
ATOM 2269 C CA . GLU A 1 286 ? -0.869 14.738 14.735 1.00 95.50 286 GLU A CA 1
ATOM 2270 C C . GLU A 1 286 ? -1.660 13.429 14.721 1.00 95.50 286 GLU A C 1
ATOM 2272 O O . GLU A 1 286 ? -2.865 13.432 14.945 1.00 95.50 286 GLU A O 1
ATOM 2277 N N . ILE A 1 287 ? -0.991 12.310 14.451 1.00 96.50 287 ILE A N 1
ATOM 2278 C CA . ILE A 1 287 ? -1.583 10.974 14.500 1.00 96.50 287 ILE A CA 1
ATOM 2279 C C . ILE A 1 287 ? -0.940 10.220 15.659 1.00 96.50 287 ILE A C 1
ATOM 2281 O O . ILE A 1 287 ? 0.240 9.863 15.616 1.00 96.50 287 ILE A O 1
ATOM 2285 N N . LYS A 1 288 ? -1.740 9.958 16.690 1.00 95.75 288 LYS A N 1
ATOM 2286 C CA . LYS A 1 288 ? -1.343 9.169 17.855 1.00 95.75 288 LYS A CA 1
ATOM 2287 C C . LYS A 1 288 ? -1.633 7.689 17.612 1.00 95.75 288 LYS A C 1
ATOM 2289 O O . LYS A 1 288 ? -2.796 7.303 17.482 1.00 95.75 288 LYS A O 1
ATOM 2294 N N . LEU A 1 289 ? -0.586 6.865 17.538 1.00 90.75 289 LEU A N 1
ATOM 2295 C CA . LEU A 1 289 ? -0.721 5.424 17.312 1.00 90.75 289 LEU A CA 1
ATOM 2296 C C . LEU A 1 289 ? -1.365 4.735 18.520 1.00 90.75 289 LEU A C 1
ATOM 2298 O O . LEU A 1 289 ? -0.989 4.986 19.665 1.00 90.75 289 LEU A O 1
ATOM 2302 N N . LEU A 1 290 ? -2.327 3.852 18.253 1.00 88.56 290 LEU A N 1
ATOM 2303 C CA . LEU A 1 290 ? -2.903 2.940 19.240 1.00 88.56 290 LEU A CA 1
ATOM 2304 C C . LEU A 1 290 ? -2.148 1.620 19.192 1.00 88.56 290 LEU A C 1
ATOM 2306 O O . LEU A 1 290 ? -1.713 1.208 18.120 1.00 88.56 290 LEU A O 1
ATOM 2310 N N . HIS A 1 291 ? -2.039 0.923 20.321 1.00 86.62 291 HIS A N 1
ATOM 2311 C CA . HIS A 1 291 ? -1.477 -0.424 20.318 1.00 86.62 291 HIS A CA 1
ATOM 2312 C C . HIS A 1 291 ? -2.213 -1.333 19.329 1.00 86.62 291 HIS A C 1
ATOM 2314 O O . HIS A 1 291 ? -3.428 -1.234 19.152 1.00 86.62 291 HIS A O 1
ATOM 2320 N N . TRP A 1 292 ? -1.452 -2.217 18.687 1.00 83.62 292 TRP A N 1
ATOM 2321 C CA . TRP A 1 292 ? -2.024 -3.285 17.882 1.00 83.62 292 TRP A CA 1
ATOM 2322 C C . TRP A 1 292 ? -2.908 -4.185 18.730 1.00 83.62 292 TRP A C 1
ATOM 2324 O O . TRP A 1 292 ? -2.617 -4.411 19.907 1.00 83.62 292 TRP A O 1
ATOM 2334 N N . SER A 1 293 ? -3.927 -4.748 18.091 1.00 78.06 293 SER A N 1
ATOM 2335 C CA . SER A 1 293 ? -4.618 -5.904 18.631 1.00 78.06 293 SER A CA 1
ATOM 2336 C C . SER A 1 293 ? -3.945 -7.208 18.200 1.00 78.06 293 SER A C 1
ATOM 2338 O O . SER A 1 293 ? -3.216 -7.264 17.204 1.00 78.06 293 SER A O 1
ATOM 2340 N N . GLY A 1 294 ? -4.209 -8.278 18.932 1.00 73.75 294 GLY A N 1
ATOM 2341 C CA . GLY A 1 294 ? -3.783 -9.634 18.641 1.00 73.75 294 GLY A CA 1
ATOM 2342 C C . GLY A 1 294 ? -4.948 -10.619 18.534 1.00 73.75 294 GLY A C 1
ATOM 2343 O O . GLY A 1 294 ? -6.096 -10.370 18.892 1.00 73.75 294 GLY A O 1
ATOM 2344 N N . LEU A 1 295 ? -4.644 -11.782 17.973 1.00 67.75 295 LEU A N 1
ATOM 2345 C CA . LEU A 1 295 ? -5.547 -12.919 17.910 1.00 67.75 295 LEU A CA 1
ATOM 2346 C C . LEU A 1 295 ? -4.714 -14.185 17.940 1.00 67.75 295 LEU A C 1
ATOM 2348 O O . LEU A 1 295 ? -3.829 -14.369 17.109 1.00 67.75 295 LEU A O 1
ATOM 2352 N N . LYS A 1 296 ? -5.045 -15.093 18.851 1.00 67.62 296 LYS A N 1
ATOM 2353 C CA . LYS A 1 296 ? -4.535 -16.459 18.823 1.00 67.62 296 LYS A CA 1
ATOM 2354 C C . LYS A 1 296 ? -5.703 -17.415 18.665 1.00 67.62 296 LYS A C 1
ATOM 2356 O O . LYS A 1 296 ? -6.597 -17.439 19.510 1.00 67.62 296 LYS A O 1
ATOM 2361 N N . VAL A 1 297 ? -5.683 -18.215 17.603 1.00 59.97 297 VAL A N 1
ATOM 2362 C CA . VAL A 1 297 ? -6.721 -19.214 17.344 1.00 59.97 297 VAL A CA 1
ATOM 2363 C C . VAL A 1 297 ? -6.151 -20.610 17.539 1.00 59.97 297 VAL A C 1
ATOM 2365 O O . VAL A 1 297 ? -5.279 -21.064 16.804 1.00 59.97 297 VAL A O 1
ATOM 2368 N N . ASN A 1 298 ? -6.702 -21.340 18.503 1.00 63.91 298 ASN A N 1
ATOM 2369 C CA . ASN A 1 298 ? -6.408 -22.758 18.645 1.00 63.91 298 ASN A CA 1
ATOM 2370 C C . ASN A 1 298 ? -7.362 -23.544 17.741 1.00 63.91 298 ASN A C 1
ATOM 2372 O O . ASN A 1 298 ? -8.549 -23.665 18.040 1.00 63.91 298 ASN A O 1
ATOM 2376 N N . LEU A 1 299 ? -6.845 -24.062 16.627 1.00 57.72 299 LEU A N 1
ATOM 2377 C CA . LEU A 1 299 ? -7.596 -24.931 15.724 1.00 57.72 299 LEU A CA 1
ATOM 2378 C C . LEU A 1 299 ? -7.187 -26.389 15.927 1.00 57.72 299 LEU A C 1
ATOM 2380 O O . LEU A 1 299 ? -6.004 -26.707 16.047 1.00 57.72 299 LEU A O 1
ATOM 2384 N N . ALA A 1 300 ? -8.175 -27.285 15.934 1.00 58.09 300 ALA A N 1
ATOM 2385 C CA . ALA A 1 300 ? -7.907 -28.714 15.903 1.00 58.09 300 ALA A CA 1
ATOM 2386 C C . ALA A 1 300 ? -7.199 -29.081 14.589 1.00 58.09 300 ALA A C 1
ATOM 2388 O O . ALA A 1 300 ? -7.641 -28.690 13.499 1.00 58.09 300 ALA A O 1
ATOM 2389 N N . LYS A 1 301 ? -6.114 -29.857 14.691 1.00 57.94 301 LYS A N 1
ATOM 2390 C CA . LYS A 1 301 ? -5.480 -30.468 13.519 1.00 57.94 301 LYS A CA 1
ATOM 2391 C C . LYS A 1 301 ? -6.494 -31.378 12.826 1.00 57.94 301 LYS A C 1
ATOM 2393 O O . LYS A 1 301 ? -7.200 -32.134 13.490 1.00 57.94 301 LYS A O 1
ATOM 2398 N N . VAL A 1 302 ? -6.538 -31.301 11.502 1.00 55.44 302 VAL A N 1
ATOM 2399 C CA . VAL A 1 302 ? -7.261 -32.254 10.658 1.00 55.44 302 VAL A CA 1
ATOM 2400 C C . VAL A 1 302 ? -6.186 -33.071 9.945 1.00 55.44 302 VAL A C 1
ATOM 2402 O O . VAL A 1 302 ? -5.308 -32.463 9.330 1.00 55.44 302 VAL A O 1
ATOM 2405 N N . PRO A 1 303 ? -6.158 -34.406 10.118 1.00 53.16 303 PRO A N 1
ATOM 2406 C CA . PRO A 1 303 ? -5.157 -35.247 9.474 1.00 53.16 303 PRO A CA 1
ATOM 2407 C C . PRO A 1 303 ? -5.132 -35.012 7.963 1.00 53.16 303 PRO A C 1
ATOM 2409 O O . PRO A 1 303 ? -6.187 -34.900 7.353 1.00 53.16 303 PRO A O 1
ATOM 2412 N N . GLU A 1 304 ? -3.930 -34.942 7.390 1.00 62.16 304 GLU A N 1
ATOM 2413 C CA . GLU A 1 304 ? -3.694 -34.822 5.939 1.00 62.16 304 GLU A CA 1
ATOM 2414 C C . GLU A 1 304 ? -4.209 -33.528 5.269 1.00 62.16 304 GLU A C 1
ATOM 2416 O O . GLU A 1 304 ? -4.047 -33.366 4.063 1.00 62.16 304 GLU A O 1
ATOM 2421 N N . GLU A 1 305 ? -4.734 -32.561 6.031 1.00 58.19 305 GLU A N 1
ATOM 2422 C CA . GLU A 1 305 ? -5.225 -31.280 5.505 1.00 58.19 305 GLU A CA 1
ATOM 2423 C C . GLU A 1 305 ? -4.358 -30.090 5.943 1.00 58.19 305 GLU A C 1
ATOM 2425 O O . GLU A 1 305 ? -3.988 -29.950 7.115 1.00 58.19 305 GLU A O 1
ATOM 2430 N N . THR A 1 306 ? -4.068 -29.185 5.001 1.00 64.19 306 THR A N 1
ATOM 2431 C CA . THR A 1 306 ? -3.364 -27.928 5.293 1.00 64.19 306 THR A CA 1
ATOM 2432 C C . THR A 1 306 ? -4.373 -26.853 5.639 1.00 64.19 306 THR A C 1
ATOM 2434 O O . THR A 1 306 ? -5.164 -26.443 4.809 1.00 64.19 306 THR A O 1
ATOM 2437 N N . GLN A 1 307 ? -4.318 -26.332 6.857 1.00 53.78 307 GLN A N 1
ATOM 2438 C CA . GLN A 1 307 ? -5.233 -25.275 7.263 1.00 53.78 307 GLN A CA 1
ATOM 2439 C C . GLN A 1 307 ? -4.556 -23.915 7.192 1.00 53.78 307 GLN A C 1
ATOM 2441 O O . GLN A 1 307 ? -3.402 -23.760 7.594 1.00 53.78 307 GLN A O 1
ATOM 2446 N N . THR A 1 308 ? -5.307 -22.910 6.758 1.00 63.78 308 THR A N 1
ATOM 2447 C CA . THR A 1 308 ? -4.904 -21.508 6.861 1.00 63.78 308 THR A CA 1
ATOM 2448 C C . THR A 1 308 ? -5.995 -20.696 7.544 1.00 63.78 308 THR A C 1
ATOM 2450 O O . THR A 1 308 ? -7.185 -21.000 7.438 1.00 63.78 308 THR A O 1
ATOM 2453 N N . VAL A 1 309 ? -5.582 -19.664 8.273 1.00 62.09 309 VAL A N 1
ATOM 2454 C CA . VAL A 1 309 ? -6.484 -18.658 8.835 1.00 62.09 309 VAL A CA 1
ATOM 2455 C C . VAL A 1 309 ? -6.179 -17.346 8.141 1.00 62.09 309 VAL A C 1
ATOM 2457 O O . VAL A 1 309 ? -5.022 -16.989 8.014 1.00 62.09 309 VAL A O 1
ATOM 2460 N N . ASN A 1 310 ? -7.187 -16.627 7.672 1.00 70.44 310 ASN A N 1
ATOM 2461 C CA . ASN A 1 310 ? -6.991 -15.299 7.101 1.00 70.44 310 ASN A CA 1
ATOM 2462 C C . ASN A 1 310 ? -7.886 -14.303 7.825 1.00 70.44 310 ASN A C 1
ATOM 2464 O O . ASN A 1 310 ? -9.034 -14.618 8.158 1.00 70.44 310 ASN A O 1
ATOM 2468 N N . LEU A 1 311 ? -7.354 -13.104 8.040 1.00 70.81 311 LEU A N 1
ATOM 2469 C CA . LEU A 1 311 ? -8.067 -11.997 8.661 1.00 70.81 311 LEU A CA 1
ATOM 2470 C C . LEU A 1 311 ? -8.434 -10.963 7.609 1.00 70.81 311 LEU A C 1
ATOM 2472 O O . LEU A 1 311 ? -7.635 -10.667 6.721 1.00 70.81 311 LEU A O 1
ATOM 2476 N N . SER A 1 312 ? -9.634 -10.411 7.728 1.00 75.56 312 SER A N 1
ATOM 2477 C CA . SER A 1 312 ? -10.083 -9.269 6.940 1.00 75.56 312 SER A CA 1
ATOM 2478 C C . SER A 1 312 ? -10.701 -8.251 7.880 1.00 75.56 312 SER A C 1
ATOM 2480 O O . SER A 1 312 ? -11.766 -8.482 8.451 1.00 75.56 312 SER A O 1
ATOM 2482 N N . THR A 1 313 ? -10.012 -7.135 8.064 1.00 77.06 313 THR A N 1
ATOM 2483 C CA . THR A 1 313 ? -10.456 -6.040 8.909 1.00 77.06 313 THR A CA 1
ATOM 2484 C C . THR A 1 313 ? -11.011 -4.917 8.037 1.00 77.06 313 THR A C 1
ATOM 2486 O O . THR A 1 313 ? -10.345 -4.465 7.106 1.00 77.06 313 THR A O 1
ATOM 2489 N N . ARG A 1 314 ? -12.241 -4.474 8.306 1.00 79.31 314 ARG A N 1
ATOM 2490 C CA . ARG A 1 314 ? -12.972 -3.520 7.465 1.00 79.31 314 ARG A CA 1
ATOM 2491 C C . ARG A 1 314 ? -13.326 -2.249 8.221 1.00 79.31 314 ARG A C 1
ATOM 2493 O O . ARG A 1 314 ? -13.598 -2.276 9.419 1.00 79.31 314 ARG A O 1
ATOM 2500 N N . VAL A 1 315 ? -13.331 -1.140 7.488 1.00 75.56 315 VAL A N 1
ATOM 2501 C CA . VAL A 1 315 ? -13.915 0.126 7.943 1.00 75.56 315 VAL A CA 1
ATOM 2502 C C . VAL A 1 315 ? -15.319 0.221 7.361 1.00 75.56 315 VAL A C 1
ATOM 2504 O O . VAL A 1 315 ? -15.496 -0.007 6.162 1.00 75.56 315 VAL A O 1
ATOM 2507 N N . ASP A 1 316 ? -16.303 0.548 8.201 1.00 67.38 316 ASP A N 1
ATOM 2508 C CA . ASP A 1 316 ? -17.702 0.657 7.784 1.00 67.38 316 ASP A CA 1
ATOM 2509 C C . ASP A 1 316 ? -17.860 1.611 6.599 1.00 67.38 316 ASP A C 1
ATOM 2511 O O . ASP A 1 316 ? -17.331 2.728 6.598 1.00 67.38 316 ASP A O 1
ATOM 2515 N N . ALA A 1 317 ? -18.641 1.182 5.609 1.00 72.06 317 ALA A N 1
ATOM 2516 C CA . ALA A 1 317 ? -18.966 2.009 4.462 1.00 72.06 317 ALA A CA 1
ATOM 2517 C C . ALA A 1 317 ? -19.737 3.257 4.921 1.00 72.06 317 ALA A C 1
ATOM 2519 O O . ALA A 1 317 ? -20.785 3.170 5.566 1.00 72.06 317 ALA A O 1
ATOM 2520 N N . ARG A 1 318 ? -19.228 4.439 4.568 1.00 81.25 318 ARG A N 1
ATOM 2521 C CA . ARG A 1 318 ? -19.882 5.728 4.828 1.00 81.25 318 ARG A CA 1
ATOM 2522 C C . ARG A 1 318 ? -20.046 6.478 3.518 1.00 81.25 318 ARG A C 1
ATOM 2524 O O . ARG A 1 318 ? -19.154 6.475 2.676 1.00 81.25 318 ARG A O 1
ATOM 2531 N N . ALA A 1 319 ? -21.177 7.158 3.355 1.00 82.06 319 ALA A N 1
ATOM 2532 C CA . ALA A 1 319 ? -21.483 7.872 2.120 1.00 82.06 319 ALA A CA 1
ATOM 2533 C C . ALA A 1 319 ? -20.381 8.890 1.760 1.00 82.06 319 ALA A C 1
ATOM 2535 O O . ALA A 1 319 ? -20.062 9.798 2.537 1.00 82.06 319 ALA A O 1
ATOM 2536 N N . GLY A 1 320 ? -19.807 8.722 0.566 1.00 84.25 320 GLY A N 1
ATOM 2537 C CA . GLY A 1 320 ? -18.729 9.559 0.036 1.00 84.25 320 GLY A CA 1
ATOM 2538 C C . GLY A 1 320 ? -17.344 9.301 0.636 1.00 84.25 320 GLY A C 1
ATOM 2539 O O . GLY A 1 320 ? -16.415 10.014 0.275 1.00 84.25 320 GLY A O 1
ATOM 2540 N N . TRP A 1 321 ? -17.190 8.326 1.534 1.00 88.88 321 TRP A N 1
ATOM 2541 C CA . TRP A 1 321 ? -15.895 7.929 2.083 1.00 88.88 321 TRP A CA 1
ATOM 2542 C C . TRP A 1 321 ? -15.384 6.644 1.421 1.00 88.88 321 TRP A C 1
ATOM 2544 O O . TRP A 1 321 ? -16.195 5.786 1.065 1.00 88.88 321 TRP A O 1
ATOM 2554 N N . PRO A 1 322 ? -14.058 6.475 1.288 1.00 87.38 322 PRO A N 1
ATOM 2555 C CA . PRO A 1 322 ? -13.480 5.230 0.794 1.00 87.38 322 PRO A CA 1
ATOM 2556 C C . PRO A 1 322 ? -13.863 4.028 1.670 1.00 87.38 322 PRO A C 1
ATOM 2558 O O . PRO A 1 322 ? -13.668 4.052 2.883 1.00 87.38 322 PRO A O 1
ATOM 2561 N N . GLU A 1 323 ? -14.354 2.951 1.060 1.00 88.06 323 GLU A N 1
ATOM 2562 C CA . GLU A 1 323 ? -14.462 1.645 1.723 1.00 88.06 323 GLU A CA 1
ATOM 2563 C C . GLU A 1 323 ? -13.077 1.004 1.831 1.00 88.06 323 GLU A C 1
ATOM 2565 O O . GLU A 1 323 ? -12.268 1.145 0.915 1.00 88.06 323 GLU A O 1
ATOM 2570 N N . ILE A 1 324 ? -12.785 0.280 2.915 1.00 88.62 324 ILE A N 1
ATOM 2571 C CA . ILE A 1 324 ? -11.437 -0.256 3.164 1.00 88.62 324 ILE A CA 1
ATOM 2572 C C . ILE A 1 324 ? -11.519 -1.695 3.650 1.00 88.62 324 ILE A C 1
ATOM 2574 O O . ILE A 1 324 ? -12.306 -2.010 4.543 1.00 88.62 324 ILE A O 1
ATOM 2578 N N . SER A 1 325 ? -10.659 -2.548 3.092 1.00 87.50 325 SER A N 1
ATOM 2579 C CA . SER A 1 325 ? -10.427 -3.909 3.571 1.00 87.50 325 SER A CA 1
ATOM 2580 C C . SER A 1 325 ? -8.934 -4.144 3.759 1.00 87.50 325 SER A C 1
ATOM 2582 O O . SER A 1 325 ? -8.155 -4.087 2.808 1.00 87.50 325 SER A O 1
ATOM 2584 N N . ILE A 1 326 ? -8.543 -4.434 4.993 1.00 88.62 326 ILE A N 1
ATOM 2585 C CA . ILE A 1 326 ? -7.178 -4.742 5.401 1.00 88.62 326 ILE A CA 1
ATOM 2586 C C . ILE A 1 326 ? -7.094 -6.248 5.628 1.00 88.62 326 ILE A C 1
ATOM 2588 O O . ILE A 1 326 ? -7.704 -6.780 6.547 1.00 88.62 326 ILE A O 1
ATOM 2592 N N . ASN A 1 327 ? -6.348 -6.944 4.781 1.00 86.62 327 ASN A N 1
ATOM 2593 C CA . ASN A 1 327 ? -6.258 -8.397 4.802 1.00 86.62 327 ASN A CA 1
ATOM 2594 C C . ASN A 1 327 ? -4.931 -8.861 5.420 1.00 86.62 327 ASN A C 1
ATOM 2596 O O . ASN A 1 327 ? -3.885 -8.245 5.218 1.00 86.62 327 ASN A O 1
ATOM 2600 N N . GLN A 1 328 ? -4.948 -9.968 6.154 1.00 81.75 328 GLN A N 1
ATOM 2601 C CA . GLN A 1 328 ? -3.746 -10.614 6.682 1.00 81.75 328 GLN A CA 1
ATOM 2602 C C . GLN A 1 328 ? -3.824 -12.103 6.380 1.00 81.75 328 GLN A C 1
ATOM 2604 O O . GLN A 1 328 ? -4.758 -12.780 6.814 1.00 81.75 328 GLN A O 1
ATOM 2609 N N . TYR A 1 329 ? -2.843 -12.611 5.641 1.00 79.25 329 TYR A N 1
ATOM 2610 C CA . TYR A 1 329 ? -2.827 -13.997 5.189 1.00 79.25 329 TYR A CA 1
ATOM 2611 C C . TYR A 1 329 ? -1.822 -14.808 5.995 1.00 79.25 329 TYR A C 1
ATOM 2613 O O . TYR A 1 329 ? -0.688 -14.372 6.193 1.00 79.25 329 TYR A O 1
ATOM 2621 N N . TRP A 1 330 ? -2.216 -15.998 6.453 1.00 69.44 330 TRP A N 1
ATOM 2622 C CA . TRP A 1 330 ? -1.310 -16.876 7.209 1.00 69.44 330 TRP A CA 1
ATOM 2623 C C . TRP A 1 330 ? -0.087 -17.281 6.393 1.00 69.44 330 TRP A C 1
ATOM 2625 O O . TRP A 1 330 ? 1.033 -17.288 6.896 1.00 69.44 330 TRP A O 1
ATOM 2635 N N . SER A 1 331 ? -0.308 -17.548 5.105 1.00 72.12 331 SER A N 1
ATOM 2636 C CA . SER A 1 331 ? 0.731 -17.937 4.153 1.00 72.12 331 SER A CA 1
ATOM 2637 C C . SER A 1 331 ? 1.816 -16.879 3.956 1.00 72.12 331 SER A C 1
ATOM 2639 O O . SER A 1 331 ? 2.888 -17.210 3.461 1.00 72.12 331 SER A O 1
ATOM 2641 N N . ASP A 1 332 ? 1.547 -15.619 4.309 1.00 77.56 332 ASP A N 1
ATOM 2642 C CA . ASP A 1 332 ? 2.517 -14.532 4.171 1.00 77.56 332 ASP A CA 1
ATOM 2643 C C . ASP A 1 332 ? 3.457 -14.417 5.386 1.00 77.56 332 ASP A C 1
ATOM 2645 O O . ASP A 1 332 ? 4.425 -13.656 5.339 1.00 77.56 332 ASP A O 1
ATOM 2649 N N . LEU A 1 333 ? 3.187 -15.132 6.486 1.00 75.06 333 LEU A N 1
ATOM 2650 C CA . LEU A 1 333 ? 4.017 -15.075 7.689 1.00 75.06 333 LEU A CA 1
ATOM 2651 C C . LEU A 1 333 ? 5.300 -15.912 7.538 1.00 75.06 333 LEU A C 1
ATOM 2653 O O . LEU A 1 333 ? 5.277 -16.941 6.863 1.00 75.06 333 LEU A O 1
ATOM 2657 N N . PRO A 1 334 ? 6.407 -15.537 8.207 1.00 74.44 334 PRO A N 1
ATOM 2658 C CA . PRO A 1 334 ? 7.603 -16.376 8.280 1.00 74.44 334 PRO A CA 1
ATOM 2659 C C . PRO A 1 334 ? 7.305 -17.764 8.856 1.00 74.44 334 PRO A C 1
ATOM 2661 O O . PRO A 1 334 ? 6.415 -17.910 9.699 1.00 74.44 334 PRO A O 1
ATOM 2664 N N . ALA A 1 335 ? 8.080 -18.774 8.454 1.00 72.75 335 ALA A N 1
ATOM 2665 C CA . ALA A 1 335 ? 7.876 -20.163 8.870 1.00 72.75 335 ALA A CA 1
ATOM 2666 C C . ALA A 1 335 ? 7.867 -20.326 10.402 1.00 72.75 335 ALA A C 1
ATOM 2668 O O . ALA A 1 335 ? 7.095 -21.113 10.943 1.00 72.75 335 ALA A O 1
ATOM 2669 N N . GLU A 1 336 ? 8.674 -19.548 11.119 1.00 71.62 336 GLU A N 1
ATOM 2670 C CA . GLU A 1 336 ? 8.747 -19.545 12.582 1.00 71.62 336 GLU A CA 1
ATOM 2671 C C . GLU A 1 336 ? 7.455 -19.018 13.209 1.00 71.62 336 GLU A C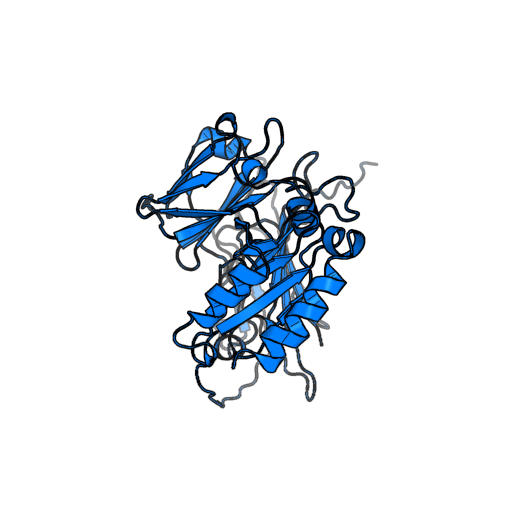 1
ATOM 2673 O O . GLU A 1 336 ? 6.950 -19.596 14.171 1.00 71.62 336 GLU A O 1
ATOM 2678 N N . ALA A 1 337 ? 6.884 -17.952 12.642 1.00 67.94 337 ALA A N 1
ATOM 2679 C CA . ALA A 1 337 ? 5.601 -17.413 13.084 1.00 67.94 337 ALA A CA 1
ATOM 2680 C C . ALA A 1 337 ? 4.458 -18.395 12.778 1.00 67.94 337 ALA A C 1
ATOM 2682 O O . ALA A 1 337 ? 3.553 -18.566 13.596 1.00 67.94 337 ALA A O 1
ATOM 2683 N N . GLN A 1 338 ? 4.550 -19.129 11.663 1.00 66.69 338 GLN A N 1
ATOM 2684 C CA . GLN A 1 338 ? 3.580 -20.169 11.315 1.00 66.69 338 GLN A CA 1
ATOM 2685 C C . GLN A 1 338 ? 3.577 -21.366 12.292 1.00 66.69 338 GLN A C 1
ATOM 2687 O O . GLN A 1 338 ? 2.620 -22.138 12.332 1.00 66.69 338 GLN A O 1
ATOM 2692 N N . LYS A 1 339 ? 4.599 -21.528 13.142 1.00 67.44 339 LYS A N 1
ATOM 2693 C CA . LYS A 1 339 ? 4.625 -22.588 14.169 1.00 67.44 339 LYS A CA 1
ATOM 2694 C C . LYS A 1 339 ? 3.790 -22.241 15.412 1.00 67.44 339 LYS A C 1
ATOM 2696 O O . LYS A 1 339 ? 3.485 -23.127 16.207 1.00 67.44 339 LYS A O 1
ATOM 2701 N N . GLN A 1 340 ? 3.369 -20.985 15.583 1.00 58.47 340 GLN A N 1
ATOM 2702 C CA . GLN A 1 340 ? 2.772 -20.475 16.828 1.00 58.47 340 GLN A CA 1
ATOM 2703 C C . GLN A 1 340 ? 1.241 -20.635 16.960 1.00 58.47 340 GLN A C 1
ATOM 2705 O O . GLN A 1 340 ? 0.618 -19.864 17.684 1.00 58.47 340 GLN A O 1
ATOM 2710 N N . GLN A 1 341 ? 0.620 -21.641 16.325 1.00 63.00 341 GLN A N 1
ATOM 2711 C CA . GLN A 1 341 ? -0.837 -21.898 16.407 1.00 63.00 341 GLN A CA 1
ATOM 2712 C C . GLN A 1 341 ? -1.697 -20.668 16.028 1.00 63.00 341 GLN A C 1
ATOM 2714 O O . GLN A 1 341 ? -2.239 -20.003 16.908 1.00 63.00 341 GLN A O 1
ATOM 2719 N N . PHE A 1 342 ? -1.809 -20.371 14.724 1.00 65.00 342 PHE A N 1
ATOM 2720 C CA . PHE A 1 342 ? -2.616 -19.274 14.149 1.00 65.00 342 PHE A CA 1
ATOM 2721 C C . PHE A 1 342 ? -2.642 -17.999 15.007 1.00 65.00 342 PHE A C 1
ATOM 2723 O O . PHE A 1 342 ? -3.694 -17.580 15.500 1.00 65.00 342 PHE A O 1
ATOM 2730 N N . ALA A 1 343 ? -1.457 -17.415 15.206 1.00 66.00 343 ALA A N 1
ATOM 2731 C CA . ALA A 1 343 ? -1.251 -16.207 15.991 1.00 66.00 343 ALA A CA 1
ATOM 2732 C C . ALA A 1 343 ? -0.983 -14.988 15.094 1.00 66.00 343 ALA A C 1
ATOM 2734 O O . ALA A 1 343 ? -0.088 -14.994 14.249 1.00 66.00 343 ALA A O 1
ATOM 2735 N N . TYR A 1 344 ? -1.745 -13.924 15.323 1.00 69.50 344 TYR A N 1
ATOM 2736 C CA . TYR A 1 344 ? -1.572 -12.602 14.736 1.00 69.50 344 TYR A CA 1
ATOM 2737 C C . TYR A 1 344 ? -1.352 -11.596 15.859 1.00 69.50 344 TYR A C 1
ATOM 2739 O O . TYR A 1 344 ? -2.096 -11.582 16.832 1.00 69.50 344 TYR A O 1
ATOM 2747 N N . HIS A 1 345 ? -0.341 -10.743 15.719 1.00 78.81 345 HIS A N 1
ATOM 2748 C CA . HIS A 1 345 ? 0.019 -9.729 16.725 1.00 78.81 345 HIS A CA 1
ATOM 2749 C C . HIS A 1 345 ? -0.201 -8.290 16.246 1.00 78.81 345 HIS A C 1
ATOM 2751 O O . HIS A 1 345 ? 0.084 -7.348 16.973 1.00 78.81 345 HIS A O 1
ATOM 2757 N N . HIS A 1 346 ? -0.641 -8.126 14.998 1.00 86.50 346 HIS A N 1
ATOM 2758 C CA . HIS A 1 346 ? -0.720 -6.834 14.321 1.00 86.50 346 HIS A CA 1
ATOM 2759 C C . HIS A 1 346 ? -2.080 -6.677 13.645 1.00 86.50 346 HIS A C 1
ATOM 2761 O O . HIS A 1 346 ? -2.155 -6.514 12.427 1.00 86.50 346 HIS A O 1
ATOM 2767 N N . ILE A 1 347 ? -3.152 -6.826 14.419 1.00 82.94 347 ILE A N 1
ATOM 2768 C CA . ILE A 1 347 ? -4.523 -6.615 13.953 1.00 82.94 347 ILE A CA 1
ATOM 2769 C C . ILE A 1 347 ? -4.880 -5.148 14.192 1.00 82.94 347 ILE A C 1
ATOM 2771 O O . ILE A 1 347 ? -4.733 -4.671 15.321 1.00 82.94 347 ILE A O 1
ATOM 2775 N N . PRO A 1 348 ? -5.322 -4.406 13.163 1.00 80.38 348 PRO A N 1
ATOM 2776 C CA . PRO A 1 348 ? -5.796 -3.043 13.348 1.00 80.38 348 PRO A CA 1
ATOM 2777 C C . PRO A 1 348 ? -6.951 -2.989 14.368 1.00 80.38 348 PRO A C 1
ATOM 2779 O O . PRO A 1 348 ? -7.933 -3.712 14.182 1.00 80.38 348 PRO A O 1
ATOM 2782 N N . PRO A 1 349 ? -6.887 -2.134 15.408 1.00 74.69 349 PRO A N 1
ATOM 2783 C CA . PRO A 1 349 ? -7.956 -1.983 16.398 1.00 74.69 349 PRO A CA 1
ATOM 2784 C C . PRO A 1 349 ? -9.123 -1.158 15.822 1.00 74.69 349 PRO A C 1
ATOM 2786 O O . PRO A 1 349 ? -9.360 -0.019 16.224 1.00 74.69 349 PRO A O 1
ATOM 2789 N N . ILE A 1 350 ? -9.816 -1.698 14.819 1.00 67.38 350 ILE A N 1
ATOM 2790 C CA . ILE A 1 350 ? -10.964 -1.067 14.151 1.00 67.38 350 ILE A CA 1
ATOM 2791 C C . ILE A 1 350 ? -12.197 -1.981 14.196 1.00 67.38 350 ILE A C 1
ATOM 2793 O O . ILE A 1 350 ? -12.082 -3.185 14.418 1.00 67.38 350 ILE A O 1
ATOM 2797 N N . ASN A 1 351 ? -13.373 -1.382 13.988 1.00 55.78 351 ASN A N 1
ATOM 2798 C CA . ASN A 1 351 ? -14.696 -1.909 14.355 1.00 55.78 351 ASN A CA 1
ATOM 2799 C C . ASN A 1 351 ? -15.012 -3.354 13.934 1.00 55.78 351 ASN A C 1
ATOM 2801 O O . ASN A 1 351 ? -15.767 -4.021 14.635 1.00 55.78 351 ASN A O 1
ATOM 2805 N N . GLN A 1 352 ? -14.485 -3.849 12.808 1.00 60.34 352 GLN A N 1
ATOM 2806 C CA . GLN A 1 352 ? -14.856 -5.165 12.288 1.00 60.34 352 GLN A CA 1
ATOM 2807 C C . GLN A 1 352 ? -13.645 -5.960 11.795 1.00 60.34 352 GLN A C 1
ATOM 2809 O O . GLN A 1 352 ? -13.035 -5.596 10.794 1.00 60.34 352 GLN A O 1
ATOM 2814 N N . THR A 1 353 ? -13.356 -7.102 12.432 1.00 57.53 353 THR A N 1
ATOM 2815 C CA . THR A 1 353 ? -12.417 -8.119 11.920 1.00 57.53 353 THR A CA 1
ATOM 2816 C C . THR A 1 353 ? -13.143 -9.439 11.672 1.00 57.53 353 THR A C 1
ATOM 2818 O O . THR A 1 353 ? -13.689 -10.044 12.592 1.00 57.53 353 THR A O 1
ATOM 2821 N N . LEU A 1 354 ? -13.131 -9.906 10.423 1.00 56.22 354 LEU A N 1
ATOM 2822 C CA . LEU A 1 354 ? -13.591 -11.231 10.019 1.00 56.22 354 LEU A CA 1
ATOM 2823 C C . LEU A 1 354 ? -12.428 -12.225 10.063 1.00 56.22 354 LEU A C 1
ATOM 2825 O O . LEU A 1 354 ? -11.354 -11.957 9.523 1.00 56.22 354 LEU A O 1
ATOM 2829 N N . ILE A 1 355 ? -12.677 -13.399 10.640 1.00 57.19 355 ILE A N 1
ATOM 2830 C CA . ILE A 1 355 ? -11.742 -14.525 10.671 1.00 57.19 355 ILE A CA 1
ATOM 2831 C C . ILE A 1 355 ? -12.283 -15.603 9.734 1.00 57.19 355 ILE A C 1
ATOM 2833 O O . ILE A 1 355 ? -13.416 -16.056 9.892 1.00 57.19 355 ILE A O 1
ATOM 2837 N N . SER A 1 356 ? -11.477 -16.029 8.766 1.00 47.41 356 SER A N 1
ATOM 2838 C CA . SER A 1 356 ? -11.820 -17.116 7.845 1.00 47.41 356 SER A CA 1
ATOM 2839 C C . SER A 1 356 ? -10.831 -18.266 7.988 1.00 47.41 356 SER A C 1
ATOM 2841 O O . SER A 1 356 ? -9.628 -18.040 8.097 1.00 47.41 356 SER A O 1
ATOM 2843 N N . ARG A 1 357 ? -11.338 -19.501 8.000 1.00 52.00 357 ARG A N 1
ATOM 2844 C CA . ARG A 1 357 ? -10.538 -20.732 7.969 1.00 52.00 357 ARG A CA 1
ATOM 2845 C C . ARG A 1 357 ? -10.690 -21.364 6.592 1.00 52.00 357 ARG A C 1
ATOM 2847 O O . ARG A 1 357 ? -11.818 -21.540 6.137 1.00 52.00 357 ARG A O 1
ATOM 2854 N N . VAL A 1 358 ? -9.575 -21.700 5.956 1.00 50.50 358 VAL A N 1
ATOM 2855 C CA . VAL A 1 358 ? -9.526 -22.352 4.640 1.00 50.50 358 VAL A CA 1
ATOM 2856 C C . VAL A 1 358 ? -8.776 -23.680 4.782 1.00 50.50 358 VAL A C 1
ATOM 2858 O O . VAL A 1 358 ? -7.836 -23.760 5.580 1.00 50.50 358 VAL A O 1
ATOM 2861 N N . PHE A 1 359 ? -9.236 -24.698 4.055 1.00 48.28 359 PHE A N 1
ATOM 2862 C CA . PHE A 1 359 ? -8.692 -26.060 4.013 1.00 48.28 359 PHE A CA 1
ATOM 2863 C C . PHE A 1 359 ? -7.969 -26.323 2.692 1.00 48.28 359 PHE A C 1
ATOM 2865 O O . PHE A 1 359 ? -8.360 -25.674 1.691 1.00 48.28 359 PHE A O 1
#

Organism: NCBI:txid2608982

Foldseek 3Di:
DDDPPPDDPFDQDFDWDWDDDPFFTKTWDPPPPPDDPPVNDWDKDWDFDPDDPTDIDIWIQDPPDTTIDTDGDDDDDDDDDDDDDDDDQAAEWEWEQALAFIDTVLQHGDDLVRVLVVCVPDPCQQSYEYEYAYAPNCVVSVVVVVVVVSCVPRVPPNDNHVYYYYYHAPNQLSVLRNPCNDSVSSDADPVQKAKAFEAFPVRQGDWFKKKFKFFFRDPPDPDGADEFEDELFDTPDCSSTQIDTAHPRRMDIGRDDPPAKIKIWIIDNQRAIDIDTPVRCVVPRYHYGDAFGKDADADDDDPPDDKWKKKWDWDDDDVRYGTYIYIYTLVSYPPVVNVRHHMDRGHHSDRDMDIDMDD

pLDDT: mean 73.94, std 22.06, range [26.2, 98.5]